Protein AF-A0A7J3MKB5-F1 (afdb_monomer_lite)

Sequence (245 aa):
MPLPKNFAILTRPRIEVDRVDEKKYSLDSLMNFPGAWKALKEKWLEIPKRLIDGEIQLLSDFADYRHFMVSINYKRKGIAAREYREERAEFEVWQHKNGFSLVVNAPRELAELTATFLSVAVYKDPFALRMRKLGREDFLTLLQYVRSIGGRVTTLQLRYVKTVDMGKLSVLKISGEAIEGENIEKLLNAARKITRIGFQIPNLSGEQFKFWVGHWGGGTIYSPTMSKPHHVWSLIKFFEGALKE

Structure (mmCIF, N/CA/C/O backbone):
data_AF-A0A7J3MKB5-F1
#
_entry.id   AF-A0A7J3MKB5-F1
#
loop_
_atom_site.group_PDB
_atom_site.id
_atom_site.type_symbol
_atom_site.label_atom_id
_atom_site.label_alt_id
_atom_site.label_comp_id
_atom_site.label_asym_id
_atom_site.label_entity_id
_atom_site.label_seq_id
_atom_site.pdbx_PDB_ins_code
_atom_site.Cartn_x
_atom_site.Cartn_y
_atom_site.Cartn_z
_atom_site.occupancy
_atom_site.B_iso_or_equiv
_atom_site.auth_seq_id
_atom_site.auth_comp_id
_atom_site.auth_asym_id
_atom_site.auth_atom_id
_atom_site.pdbx_PDB_model_num
ATOM 1 N N . MET A 1 1 ? 13.937 -11.770 16.197 1.00 50.38 1 MET A N 1
ATOM 2 C CA . MET A 1 1 ? 12.540 -11.673 15.705 1.00 50.38 1 MET A CA 1
ATOM 3 C C . MET A 1 1 ? 12.543 -10.970 14.355 1.00 50.38 1 MET A C 1
ATOM 5 O O . MET A 1 1 ? 13.294 -10.009 14.227 1.00 50.38 1 MET A O 1
ATOM 9 N N . PRO A 1 2 ? 11.765 -11.423 13.357 1.00 67.25 2 PRO A N 1
ATOM 10 C CA . PRO A 1 2 ? 11.668 -10.735 12.069 1.00 67.25 2 PRO A CA 1
ATOM 11 C C . PRO A 1 2 ? 11.047 -9.345 12.239 1.00 67.25 2 PRO A C 1
ATOM 13 O O . PRO A 1 2 ? 10.154 -9.163 13.068 1.00 67.25 2 PRO A O 1
ATOM 16 N N . LEU A 1 3 ? 11.524 -8.368 11.468 1.00 77.25 3 LEU A N 1
ATOM 17 C CA . LEU A 1 3 ? 11.001 -7.004 11.510 1.00 77.25 3 LEU A CA 1
ATOM 18 C C . LEU A 1 3 ? 9.608 -6.932 10.855 1.00 77.25 3 LEU A C 1
ATOM 20 O O . LEU A 1 3 ? 9.372 -7.621 9.858 1.00 77.25 3 LEU A O 1
ATOM 24 N N . PRO A 1 4 ? 8.692 -6.088 11.369 1.00 85.06 4 PRO A N 1
ATOM 25 C CA . PRO A 1 4 ? 7.418 -5.826 10.709 1.00 85.06 4 PRO A CA 1
ATOM 26 C C . PRO A 1 4 ? 7.631 -5.314 9.281 1.00 85.06 4 PRO A C 1
ATOM 28 O O . PRO A 1 4 ? 8.484 -4.454 9.053 1.00 85.06 4 PRO A O 1
ATOM 31 N N . LYS A 1 5 ? 6.836 -5.801 8.323 1.00 91.00 5 LYS A N 1
ATOM 32 C CA . LYS A 1 5 ? 6.923 -5.356 6.924 1.00 91.00 5 LYS A CA 1
ATOM 33 C C . LYS A 1 5 ? 5.892 -4.275 6.642 1.00 91.00 5 LYS A C 1
ATOM 35 O O . LYS A 1 5 ? 4.724 -4.408 7.004 1.00 91.00 5 LYS A O 1
ATOM 40 N N . ASN A 1 6 ? 6.306 -3.209 5.968 1.00 93.88 6 ASN A N 1
ATOM 41 C CA . ASN A 1 6 ? 5.361 -2.220 5.457 1.00 93.88 6 ASN A CA 1
ATOM 42 C C . ASN A 1 6 ? 4.638 -2.756 4.224 1.00 93.88 6 ASN A C 1
ATOM 44 O O . ASN A 1 6 ? 5.153 -3.634 3.536 1.00 93.88 6 ASN A O 1
ATOM 48 N N . PHE A 1 7 ? 3.467 -2.211 3.927 1.00 96.12 7 PHE A N 1
ATOM 49 C CA . PHE A 1 7 ? 2.794 -2.467 2.663 1.00 96.12 7 PHE A CA 1
ATOM 50 C C . PHE A 1 7 ? 2.076 -1.227 2.145 1.00 96.12 7 PHE A C 1
ATOM 52 O O . PHE A 1 7 ? 1.839 -0.269 2.887 1.00 96.12 7 PHE A O 1
ATOM 59 N N . ALA A 1 8 ? 1.699 -1.273 0.876 1.00 97.50 8 ALA A N 1
ATOM 60 C CA . ALA A 1 8 ? 0.932 -0.250 0.194 1.00 97.50 8 ALA A CA 1
ATOM 61 C C . ALA A 1 8 ? -0.002 -0.889 -0.839 1.00 97.50 8 ALA A C 1
ATOM 63 O O . ALA A 1 8 ? 0.443 -1.679 -1.669 1.00 97.50 8 ALA A O 1
ATOM 64 N N . ILE A 1 9 ? -1.287 -0.538 -0.779 1.00 97.50 9 ILE A N 1
ATOM 65 C CA . ILE A 1 9 ? -2.314 -1.008 -1.712 1.00 97.50 9 ILE A CA 1
ATOM 66 C C . ILE A 1 9 ? -2.300 -0.113 -2.949 1.00 97.50 9 ILE A C 1
ATOM 68 O O . ILE A 1 9 ? -2.421 1.114 -2.844 1.00 97.50 9 ILE A O 1
ATOM 72 N N . LEU A 1 10 ? -2.193 -0.727 -4.120 1.00 97.12 10 LEU A N 1
ATOM 73 C CA . LEU A 1 10 ? -2.417 -0.083 -5.406 1.00 97.12 10 LEU A CA 1
ATOM 74 C C . LEU A 1 10 ? -3.833 -0.393 -5.896 1.00 97.12 10 LEU A C 1
ATOM 76 O O . LEU A 1 10 ? -4.388 -1.449 -5.592 1.00 97.12 10 LEU A O 1
ATOM 80 N N . THR A 1 11 ? -4.423 0.547 -6.629 1.00 95.12 11 THR A N 1
ATOM 81 C CA . THR A 1 11 ? -5.758 0.417 -7.226 1.00 95.12 11 THR A CA 1
ATOM 82 C C . THR A 1 11 ? -5.844 -0.770 -8.179 1.00 95.12 11 THR A C 1
ATOM 84 O O . THR A 1 11 ? -4.825 -1.250 -8.669 1.00 95.12 11 THR A O 1
ATOM 87 N N . ARG A 1 12 ? -7.072 -1.211 -8.470 1.00 91.75 12 ARG A N 1
ATOM 88 C CA . ARG A 1 12 ? -7.314 -2.118 -9.594 1.00 91.75 12 ARG A CA 1
ATOM 89 C C . ARG A 1 12 ? -7.027 -1.392 -10.911 1.00 91.75 12 ARG A C 1
ATOM 91 O O . ARG A 1 12 ? -7.241 -0.172 -10.966 1.00 91.75 12 ARG A O 1
ATOM 98 N N . PRO A 1 13 ? -6.526 -2.087 -11.940 1.00 86.50 13 PRO A N 1
ATOM 99 C CA . PRO A 1 13 ? -6.401 -1.502 -13.266 1.00 86.50 13 PRO A CA 1
ATOM 100 C C . PRO A 1 13 ? -7.781 -1.286 -13.898 1.00 86.50 13 PRO A C 1
ATOM 102 O O . PRO A 1 13 ? -8.757 -1.925 -13.521 1.00 86.50 13 PRO A O 1
ATOM 105 N N . ARG A 1 14 ? -7.859 -0.383 -14.880 1.00 84.31 14 ARG A N 1
ATOM 106 C CA . ARG A 1 14 ? -9.069 -0.186 -15.706 1.00 84.31 14 ARG A CA 1
ATOM 107 C C . ARG A 1 14 ? -9.104 -1.072 -16.949 1.00 84.31 14 ARG A C 1
ATOM 109 O O . ARG A 1 14 ? -10.114 -1.111 -17.639 1.00 84.31 14 ARG A O 1
ATOM 116 N N . ILE A 1 15 ? -7.970 -1.683 -17.270 1.00 85.50 15 ILE A N 1
ATOM 117 C CA . ILE A 1 15 ? -7.741 -2.456 -18.483 1.00 85.50 15 ILE A CA 1
ATOM 118 C C . ILE A 1 15 ? -7.170 -3.792 -18.035 1.00 85.50 15 ILE A C 1
ATOM 120 O O . ILE A 1 15 ? -6.231 -3.819 -17.239 1.00 85.50 15 ILE A O 1
ATOM 124 N N . GLU A 1 16 ? -7.737 -4.877 -18.539 1.00 85.56 16 GLU A N 1
ATOM 125 C CA . GLU A 1 16 ? -7.215 -6.216 -18.305 1.00 85.56 16 GLU A CA 1
ATOM 126 C C . GLU A 1 16 ? -6.037 -6.471 -19.244 1.00 85.56 16 GLU A C 1
ATOM 128 O O . GLU A 1 16 ? -6.080 -6.165 -20.437 1.00 85.56 16 GLU A O 1
ATOM 133 N N . VAL A 1 17 ? -4.956 -7.004 -18.687 1.00 86.06 17 VAL A N 1
ATOM 134 C CA . VAL A 1 17 ? -3.762 -7.380 -19.441 1.00 86.06 17 VAL A CA 1
ATOM 135 C C . VAL A 1 17 ? -3.369 -8.762 -18.970 1.00 86.06 17 VAL A C 1
ATOM 137 O O . VAL A 1 17 ? -3.002 -8.921 -17.806 1.00 86.06 17 VAL A O 1
ATOM 140 N N . ASP A 1 18 ? -3.390 -9.746 -19.866 1.00 81.31 18 ASP A N 1
ATOM 141 C CA . ASP A 1 18 ? -3.141 -11.152 -19.521 1.00 81.31 18 ASP A CA 1
ATOM 142 C C . ASP A 1 18 ? -1.663 -11.536 -19.524 1.00 81.31 18 ASP A C 1
ATOM 144 O O . ASP A 1 18 ? -1.242 -12.413 -18.759 1.00 81.31 18 ASP A O 1
ATOM 148 N N . ARG A 1 19 ? -0.844 -10.842 -20.321 1.00 81.25 19 ARG A N 1
ATOM 149 C CA . ARG A 1 19 ? 0.590 -11.114 -20.486 1.00 81.25 19 ARG A CA 1
ATOM 150 C C . ARG A 1 19 ? 1.411 -9.832 -20.441 1.00 81.25 19 ARG A C 1
ATOM 152 O O . ARG A 1 19 ? 0.942 -8.783 -20.861 1.00 81.25 19 ARG A O 1
ATOM 159 N N . VAL A 1 20 ? 2.637 -9.944 -19.938 1.00 84.12 20 VAL A N 1
ATOM 160 C CA . VAL A 1 20 ? 3.629 -8.862 -19.958 1.00 84.12 20 VAL A CA 1
ATOM 161 C C . VAL A 1 20 ? 4.708 -9.222 -20.972 1.00 84.12 20 VAL A C 1
ATOM 163 O O . VAL A 1 20 ? 5.322 -10.283 -20.855 1.00 84.12 20 VAL A O 1
ATOM 166 N N . ASP A 1 21 ? 4.925 -8.351 -21.956 1.00 78.75 21 ASP A N 1
ATOM 167 C CA . ASP A 1 21 ? 5.837 -8.625 -23.074 1.00 78.75 21 ASP A CA 1
ATOM 168 C C . ASP A 1 21 ? 7.311 -8.605 -22.649 1.00 78.75 21 ASP A C 1
ATOM 170 O O . ASP A 1 21 ? 8.091 -9.475 -23.036 1.00 78.75 21 ASP A O 1
ATOM 174 N N . GLU A 1 22 ? 7.700 -7.639 -21.812 1.00 81.56 22 GLU A N 1
ATOM 175 C CA . GLU A 1 22 ? 9.075 -7.517 -21.328 1.00 81.56 22 GLU A CA 1
ATOM 176 C C . GLU A 1 22 ? 9.157 -7.878 -19.847 1.00 81.56 22 GLU A C 1
ATOM 178 O O . GLU A 1 22 ? 8.388 -7.417 -19.005 1.00 81.56 22 GLU A O 1
ATOM 183 N N . LYS A 1 23 ? 10.152 -8.694 -19.501 1.00 85.50 23 LYS A N 1
ATOM 184 C CA . LYS A 1 23 ? 10.350 -9.140 -18.117 1.00 85.50 23 LYS A CA 1
ATOM 185 C C . LYS A 1 23 ? 11.035 -8.099 -17.238 1.00 85.50 23 LYS A C 1
ATOM 187 O O . LYS A 1 23 ? 11.106 -8.304 -16.031 1.00 85.50 23 LYS A O 1
ATOM 192 N N . LYS A 1 24 ? 11.574 -7.024 -17.812 1.00 92.19 24 LYS A N 1
ATOM 193 C CA . LYS A 1 24 ? 12.340 -6.006 -17.094 1.00 92.19 24 LYS A CA 1
ATOM 194 C C . LYS A 1 24 ? 12.094 -4.631 -17.706 1.00 92.19 24 LYS A C 1
ATOM 196 O O . LYS A 1 24 ? 12.240 -4.475 -18.910 1.00 92.19 24 LYS A O 1
ATOM 201 N N . TYR A 1 25 ? 11.784 -3.658 -16.856 1.00 90.88 25 TYR A N 1
ATOM 202 C CA . TYR A 1 25 ? 11.578 -2.255 -17.214 1.00 90.88 25 TYR A CA 1
ATOM 203 C C . TYR A 1 25 ? 12.477 -1.372 -16.359 1.00 90.88 25 TYR A C 1
ATOM 205 O O . TYR A 1 25 ? 12.356 -1.392 -15.134 1.00 90.88 25 TYR A O 1
ATOM 213 N N . SER A 1 26 ? 13.356 -0.596 -16.991 1.00 93.19 26 SER A N 1
ATOM 214 C CA . SER A 1 26 ? 14.213 0.378 -16.307 1.00 93.19 26 SER A CA 1
ATOM 215 C C . SER A 1 26 ? 13.578 1.770 -16.272 1.00 93.19 26 SER A C 1
ATOM 217 O O . SER A 1 26 ? 12.551 2.034 -16.908 1.00 93.19 26 SER A O 1
ATOM 219 N N . LEU A 1 27 ? 14.207 2.685 -15.535 1.00 89.25 27 LEU A N 1
ATOM 220 C CA . LEU A 1 27 ? 13.844 4.096 -15.512 1.00 89.25 27 LEU A CA 1
ATOM 221 C C . LEU A 1 27 ? 13.902 4.705 -16.916 1.00 89.25 27 LEU A C 1
ATOM 223 O O . LEU A 1 27 ? 12.991 5.439 -17.286 1.00 89.25 27 LEU A O 1
ATOM 227 N N . ASP A 1 28 ? 14.915 4.366 -17.711 1.00 88.12 28 ASP A N 1
ATOM 228 C CA . ASP A 1 28 ? 15.034 4.851 -19.089 1.00 88.12 28 ASP A CA 1
ATOM 229 C C . ASP A 1 28 ? 13.852 4.389 -19.947 1.00 88.12 28 ASP A C 1
ATOM 231 O O . ASP A 1 28 ? 13.244 5.198 -20.651 1.00 88.12 28 ASP A O 1
ATOM 235 N N . SER A 1 29 ? 13.448 3.118 -19.818 1.00 86.44 29 SER A N 1
ATOM 236 C CA . SER A 1 29 ? 12.237 2.608 -20.469 1.00 86.44 29 SER A CA 1
ATOM 237 C C . SER A 1 29 ? 11.004 3.402 -20.041 1.00 86.44 29 SER A C 1
ATOM 239 O O . SER A 1 29 ? 10.211 3.783 -20.894 1.00 86.44 29 SER A O 1
ATOM 241 N N . LEU A 1 30 ? 10.853 3.694 -18.745 1.00 87.19 30 LEU A N 1
ATOM 242 C CA . LEU A 1 30 ? 9.731 4.471 -18.208 1.00 87.19 30 LEU A CA 1
ATOM 243 C C . LEU A 1 30 ? 9.705 5.905 -18.748 1.00 87.19 30 LEU A C 1
ATOM 245 O O . LEU A 1 30 ? 8.637 6.401 -19.103 1.00 87.19 30 LEU A O 1
ATOM 249 N N . MET A 1 31 ? 10.858 6.567 -18.833 1.00 88.19 31 MET A N 1
ATOM 250 C CA . MET A 1 31 ? 10.949 7.959 -19.285 1.00 88.19 31 MET A CA 1
ATOM 251 C C . MET A 1 31 ? 10.633 8.131 -20.777 1.00 88.19 31 MET A C 1
ATOM 253 O O . MET A 1 31 ? 10.285 9.238 -21.187 1.00 88.19 31 MET A O 1
ATOM 257 N N . ASN A 1 32 ? 10.663 7.050 -21.563 1.00 89.81 32 ASN A N 1
ATOM 258 C CA . ASN A 1 32 ? 10.232 7.050 -22.963 1.00 89.81 32 ASN A CA 1
ATOM 259 C C . ASN A 1 32 ? 8.701 7.049 -23.141 1.00 89.81 32 ASN A C 1
ATOM 261 O O . ASN A 1 32 ? 8.221 7.287 -24.250 1.00 89.81 32 ASN A O 1
ATOM 265 N N . PHE A 1 33 ? 7.914 6.814 -22.083 1.00 87.00 33 PHE A N 1
ATOM 266 C CA . PHE A 1 33 ? 6.452 6.841 -22.179 1.00 87.00 33 PHE A CA 1
ATOM 267 C C . PHE A 1 33 ? 5.898 8.271 -22.061 1.00 87.00 33 PHE A C 1
ATOM 269 O O . PHE A 1 33 ? 6.239 9.002 -21.120 1.00 87.00 33 PHE A O 1
ATOM 276 N N . PRO A 1 34 ? 4.978 8.682 -22.958 1.00 84.50 34 PRO A N 1
ATOM 277 C CA . PRO A 1 34 ? 4.344 9.991 -22.884 1.00 84.50 34 PRO A CA 1
ATOM 278 C C . PRO A 1 34 ? 3.690 10.245 -21.521 1.00 84.50 34 PRO A C 1
ATOM 280 O O . PRO A 1 34 ? 2.872 9.467 -21.037 1.00 84.50 34 PRO A O 1
ATOM 283 N N . GLY A 1 35 ? 4.044 11.365 -20.888 1.00 83.25 35 GLY A N 1
ATOM 284 C CA . GLY A 1 35 ? 3.467 11.773 -19.605 1.00 83.25 35 GLY A CA 1
ATOM 285 C C . GLY A 1 35 ? 4.028 11.061 -18.369 1.00 83.25 35 GLY A C 1
ATOM 286 O O . GLY A 1 35 ? 3.624 11.421 -17.262 1.00 83.25 35 GLY A O 1
ATOM 287 N N . ALA A 1 36 ? 4.993 10.143 -18.506 1.00 83.94 36 ALA A N 1
ATOM 288 C CA . ALA A 1 36 ? 5.643 9.491 -17.364 1.00 83.94 36 ALA A CA 1
ATOM 289 C C . ALA A 1 36 ? 6.251 10.508 -16.384 1.00 83.94 36 ALA A C 1
ATOM 291 O O . ALA A 1 36 ? 6.062 10.402 -15.173 1.00 83.94 36 ALA A O 1
ATOM 292 N N . TRP A 1 37 ? 6.860 11.578 -16.903 1.00 79.88 37 TRP A N 1
ATOM 293 C CA . TRP A 1 37 ? 7.395 12.676 -16.093 1.00 79.88 37 TRP A CA 1
ATOM 294 C C . TRP A 1 37 ? 6.335 13.409 -15.249 1.00 79.88 37 TRP A C 1
ATOM 296 O O . TRP A 1 37 ? 6.668 13.920 -14.187 1.00 79.88 37 TRP A O 1
ATOM 306 N N . LYS A 1 38 ? 5.064 13.441 -15.686 1.00 82.69 38 LYS A N 1
ATOM 307 C CA . LYS A 1 38 ? 3.939 14.017 -14.918 1.00 82.69 38 LYS A CA 1
ATOM 308 C C . LYS A 1 38 ? 3.399 13.047 -13.869 1.00 82.69 38 LYS A C 1
ATOM 310 O O . LYS A 1 38 ? 2.860 13.477 -12.851 1.00 82.69 38 LYS A O 1
ATOM 315 N N . ALA A 1 39 ? 3.465 11.745 -14.147 1.00 80.00 39 ALA A N 1
ATOM 316 C CA . ALA A 1 39 ? 3.042 10.706 -13.211 1.00 80.00 39 ALA A CA 1
ATOM 317 C C . ALA A 1 39 ? 4.022 10.584 -12.037 1.00 80.00 39 ALA A C 1
ATOM 319 O O . ALA A 1 39 ? 3.617 10.356 -10.893 1.00 80.00 39 ALA A O 1
ATOM 320 N N . LEU A 1 40 ? 5.308 10.805 -12.311 1.00 82.19 40 LEU A N 1
ATOM 321 C CA . LEU A 1 40 ? 6.325 10.979 -11.290 1.00 82.19 40 LEU A CA 1
ATOM 322 C C . LEU A 1 40 ? 6.114 12.306 -10.559 1.00 82.19 40 LEU A C 1
ATOM 324 O O . LEU A 1 40 ? 5.962 13.363 -11.161 1.00 82.19 40 LEU A O 1
ATOM 328 N N . LYS A 1 41 ? 6.131 12.266 -9.224 1.00 77.69 41 LYS A N 1
ATOM 329 C CA . LYS A 1 41 ? 6.135 13.505 -8.440 1.00 77.69 41 LYS A CA 1
ATOM 330 C C . LYS A 1 41 ? 7.391 14.306 -8.759 1.00 77.69 41 LYS A C 1
ATOM 332 O O . LYS A 1 41 ? 8.487 13.762 -8.688 1.00 77.69 41 LYS A O 1
ATOM 337 N N . GLU A 1 42 ? 7.203 15.600 -8.962 1.00 75.94 42 GLU A N 1
ATOM 338 C CA . GLU A 1 42 ? 8.229 16.608 -9.240 1.00 75.94 42 GLU A CA 1
ATOM 339 C C . GLU A 1 42 ? 9.502 16.438 -8.391 1.00 75.94 42 GLU A C 1
ATOM 341 O O . GLU A 1 42 ? 10.599 16.348 -8.930 1.00 75.94 42 GLU A O 1
ATOM 346 N N . LYS A 1 43 ? 9.352 16.191 -7.080 1.00 77.56 43 LYS A N 1
ATOM 347 C CA . LYS A 1 43 ? 10.462 15.915 -6.146 1.00 77.56 43 LYS A CA 1
ATOM 348 C C . LYS A 1 43 ? 11.452 14.819 -6.581 1.00 77.56 43 LYS A C 1
ATOM 350 O O . LYS A 1 43 ? 12.535 14.740 -6.012 1.00 77.56 43 LYS A O 1
ATOM 355 N N . TRP A 1 44 ? 11.054 13.895 -7.456 1.00 83.75 44 TRP A N 1
ATOM 356 C CA . TRP A 1 44 ? 11.912 12.814 -7.951 1.00 83.75 44 TRP A CA 1
ATOM 357 C C . TRP A 1 44 ? 12.797 13.252 -9.113 1.00 83.75 44 TRP A C 1
ATOM 359 O O . TRP A 1 44 ? 13.887 12.707 -9.282 1.00 83.75 44 TRP A O 1
ATOM 369 N N . LEU A 1 45 ? 12.321 14.225 -9.885 1.00 79.06 45 LEU A N 1
ATOM 370 C CA . LEU A 1 45 ? 12.916 14.676 -11.136 1.00 79.06 45 LEU A CA 1
ATOM 371 C C . LEU A 1 45 ? 13.647 16.013 -10.977 1.00 79.06 45 LEU A C 1
ATOM 373 O O . LEU A 1 45 ? 14.650 16.236 -11.648 1.00 79.06 45 LEU A O 1
ATOM 377 N N . GLU A 1 46 ? 13.181 16.869 -10.069 1.00 76.62 46 GLU A N 1
ATOM 378 C CA . GLU A 1 46 ? 13.765 18.182 -9.801 1.00 76.62 46 GLU A CA 1
ATOM 379 C C . GLU A 1 46 ? 15.000 18.148 -8.905 1.00 76.62 46 GLU A C 1
ATOM 381 O O . GLU A 1 46 ? 15.286 17.152 -8.245 1.00 76.62 46 GLU A O 1
ATOM 386 N N . ILE A 1 47 ? 15.734 19.265 -8.881 1.00 59.38 47 ILE A N 1
ATOM 387 C CA . ILE A 1 47 ? 17.037 19.396 -8.231 1.00 59.38 47 ILE A CA 1
ATOM 388 C C . ILE A 1 47 ? 16.910 19.397 -6.690 1.00 59.38 47 ILE A C 1
ATOM 390 O O . ILE A 1 47 ? 16.183 20.216 -6.128 1.00 59.38 47 ILE A O 1
ATOM 394 N N . PRO A 1 48 ? 17.685 18.551 -5.981 1.00 66.25 48 PRO A N 1
ATOM 395 C CA . PRO A 1 48 ? 18.572 17.530 -6.537 1.00 66.25 48 PRO A CA 1
ATOM 396 C C . PRO A 1 48 ? 17.760 16.341 -7.049 1.00 66.25 48 PRO A C 1
ATOM 398 O O . PRO A 1 48 ? 16.953 15.817 -6.285 1.00 66.25 48 PRO A O 1
ATOM 401 N N . LYS A 1 49 ? 18.025 15.887 -8.290 1.00 80.06 49 LYS A N 1
ATOM 402 C CA . LYS A 1 49 ? 17.344 14.739 -8.915 1.00 80.06 49 LYS A CA 1
ATOM 403 C C . LYS A 1 49 ? 17.368 13.561 -7.940 1.00 80.06 49 LYS A C 1
ATOM 405 O O . LYS A 1 49 ? 18.416 12.940 -7.737 1.00 80.06 49 LYS A O 1
ATOM 410 N N . ARG A 1 50 ? 16.243 13.323 -7.254 1.00 86.56 50 ARG A N 1
ATOM 411 C CA . ARG A 1 50 ? 16.202 12.358 -6.147 1.00 86.56 50 ARG A CA 1
ATOM 412 C C . ARG A 1 50 ? 16.171 10.935 -6.659 1.00 86.56 50 ARG A C 1
ATOM 414 O O . ARG A 1 50 ? 16.674 10.066 -5.965 1.00 86.56 50 ARG A O 1
ATOM 421 N N . LEU A 1 51 ? 15.590 10.685 -7.824 1.00 89.88 51 LEU A N 1
ATOM 422 C CA . LEU A 1 51 ? 15.624 9.373 -8.455 1.00 89.88 51 LEU A CA 1
ATOM 423 C C . LEU A 1 51 ? 16.873 9.271 -9.333 1.00 89.88 51 LEU A C 1
ATOM 425 O O . LEU A 1 51 ? 16.985 9.983 -10.329 1.00 89.88 51 LEU A O 1
ATOM 429 N N . ILE A 1 52 ? 17.816 8.417 -8.940 1.00 91.25 52 ILE A N 1
ATOM 430 C CA . ILE A 1 52 ? 19.049 8.189 -9.702 1.00 91.25 52 ILE A CA 1
ATOM 431 C C . ILE A 1 52 ? 18.758 7.168 -10.798 1.00 91.25 52 ILE A C 1
ATOM 433 O O . ILE A 1 52 ? 18.969 7.462 -11.970 1.00 91.25 52 ILE A O 1
ATOM 437 N N . ASP A 1 53 ? 18.226 6.014 -10.396 1.00 93.06 53 ASP A N 1
ATOM 438 C CA . ASP A 1 53 ? 17.908 4.883 -11.264 1.00 93.06 53 ASP A CA 1
ATOM 439 C C . ASP A 1 53 ? 16.809 4.019 -10.620 1.00 93.06 53 ASP A C 1
ATOM 441 O O . ASP A 1 53 ? 16.539 4.121 -9.417 1.00 93.06 53 ASP A O 1
ATOM 445 N N . GLY A 1 54 ? 16.168 3.162 -11.402 1.00 94.19 54 GLY A N 1
ATOM 446 C CA . GLY A 1 54 ? 15.238 2.174 -10.888 1.00 94.19 54 GLY A CA 1
ATOM 447 C C . GLY A 1 54 ? 14.799 1.171 -11.939 1.00 94.19 54 GLY A C 1
ATOM 448 O O . GLY A 1 54 ? 14.782 1.460 -13.132 1.00 94.19 54 GLY A O 1
ATOM 449 N N . GLU A 1 55 ? 14.403 -0.007 -11.485 1.00 96.44 55 GLU A N 1
ATOM 450 C CA . GLU A 1 55 ? 13.888 -1.066 -12.337 1.00 96.44 55 GLU A CA 1
ATOM 451 C C . GLU A 1 55 ? 12.781 -1.862 -11.652 1.00 96.44 55 GLU A C 1
ATOM 453 O O . GLU A 1 55 ? 12.751 -2.006 -10.428 1.00 96.44 55 GLU A O 1
ATOM 458 N N . ILE A 1 56 ? 11.878 -2.399 -12.469 1.00 97.06 56 ILE A N 1
ATOM 459 C CA . ILE A 1 56 ? 10.921 -3.428 -12.079 1.00 97.06 56 ILE A CA 1
ATOM 460 C C . ILE A 1 56 ? 11.136 -4.661 -12.956 1.00 97.06 56 ILE A C 1
ATOM 462 O O . ILE A 1 56 ? 11.196 -4.568 -14.184 1.00 97.06 56 ILE A O 1
ATOM 466 N N . GLN A 1 57 ? 11.266 -5.822 -12.323 1.00 97.31 57 GLN A N 1
ATOM 467 C CA . GLN A 1 57 ? 11.508 -7.101 -12.979 1.00 97.31 57 GLN A CA 1
ATOM 468 C C . GLN A 1 57 ? 10.409 -8.094 -12.612 1.00 97.31 57 GLN A C 1
ATOM 470 O O . GLN A 1 57 ? 10.168 -8.353 -11.436 1.00 97.31 57 GLN A O 1
ATOM 475 N N . LEU A 1 58 ? 9.772 -8.694 -13.614 1.00 96.62 58 LEU A N 1
ATOM 476 C CA . LEU A 1 58 ? 8.836 -9.798 -13.438 1.00 96.62 58 LEU A CA 1
ATOM 477 C C . LEU A 1 58 ? 9.605 -11.057 -13.019 1.00 96.62 58 LEU A C 1
ATOM 479 O O . LEU A 1 58 ? 10.420 -11.580 -13.781 1.00 96.62 58 LEU A O 1
ATOM 483 N N . LEU A 1 59 ? 9.324 -11.549 -11.814 1.00 95.25 59 LEU A N 1
ATOM 484 C CA . LEU A 1 59 ? 9.907 -12.777 -11.273 1.00 95.25 59 LEU A CA 1
ATOM 485 C C . LEU A 1 59 ? 9.047 -14.001 -11.585 1.00 95.25 59 LEU A C 1
ATOM 487 O O . LEU A 1 59 ? 9.574 -15.056 -11.932 1.00 95.25 59 LEU A O 1
ATOM 491 N N . SER A 1 60 ? 7.725 -13.868 -11.475 1.00 92.81 60 SER A N 1
ATOM 492 C CA . SER A 1 60 ? 6.790 -14.944 -11.810 1.00 92.81 60 SER A CA 1
ATOM 493 C C . SER A 1 60 ? 5.448 -14.401 -12.290 1.00 92.81 60 SER A C 1
ATOM 495 O O . SER A 1 60 ? 4.931 -13.437 -11.725 1.00 92.81 60 SER A O 1
ATOM 497 N N . ASP A 1 61 ? 4.861 -15.071 -13.277 1.00 92.94 61 ASP A N 1
ATOM 498 C CA . ASP A 1 61 ? 3.493 -14.867 -13.764 1.00 92.94 61 ASP A CA 1
ATOM 499 C C . ASP A 1 61 ? 2.806 -16.238 -13.750 1.00 92.94 61 ASP A C 1
ATOM 501 O O . ASP A 1 61 ? 3.229 -17.152 -14.462 1.00 92.94 61 ASP A O 1
ATOM 505 N N . PHE A 1 62 ? 1.830 -16.420 -12.861 1.00 87.62 62 PHE A N 1
ATOM 506 C CA . PHE A 1 62 ? 1.147 -17.696 -12.664 1.00 87.62 62 PHE A CA 1
ATOM 507 C C . PHE A 1 62 ? -0.339 -17.480 -12.382 1.00 87.62 62 PHE A C 1
ATOM 509 O O . PHE A 1 62 ? -0.699 -16.794 -11.422 1.00 87.62 62 PHE A O 1
ATOM 516 N N . ALA A 1 63 ? -1.188 -18.124 -13.189 1.00 89.56 63 ALA A N 1
ATOM 517 C CA . ALA A 1 63 ? -2.642 -17.974 -13.145 1.00 89.56 63 ALA A CA 1
ATOM 518 C C . ALA A 1 63 ? -3.038 -16.483 -13.140 1.00 89.56 63 ALA A C 1
ATOM 520 O O . ALA A 1 63 ? -2.644 -15.738 -14.042 1.00 89.56 63 ALA A O 1
ATOM 521 N N . ASP A 1 64 ? -3.749 -16.045 -12.103 1.00 91.12 64 ASP A N 1
ATOM 522 C CA . ASP A 1 64 ? -4.234 -14.672 -11.955 1.00 91.12 64 ASP A CA 1
ATOM 523 C C . ASP A 1 64 ? -3.219 -13.743 -11.272 1.00 91.12 64 ASP A C 1
ATOM 525 O O . ASP A 1 64 ? -3.508 -12.571 -11.035 1.00 91.12 64 ASP A O 1
ATOM 529 N N . TYR A 1 65 ? -2.021 -14.230 -10.935 1.00 92.38 65 TYR A N 1
ATOM 530 C CA . TYR A 1 65 ? -1.059 -13.491 -10.121 1.00 92.38 65 TYR A CA 1
ATOM 531 C C . TYR A 1 65 ? 0.249 -13.204 -10.846 1.00 92.38 65 TYR A C 1
ATOM 533 O O . TYR A 1 65 ? 0.797 -14.030 -11.575 1.00 92.38 65 TYR A O 1
ATOM 541 N N . ARG A 1 66 ? 0.800 -12.027 -10.555 1.00 94.75 66 ARG A N 1
ATOM 542 C CA . ARG A 1 66 ? 2.145 -11.613 -10.949 1.00 94.75 66 ARG A CA 1
ATOM 543 C C . ARG A 1 66 ? 2.948 -11.180 -9.738 1.00 94.75 66 ARG A C 1
ATOM 545 O O . ARG A 1 66 ? 2.413 -10.591 -8.797 1.00 94.75 66 ARG A O 1
ATOM 552 N N . HIS A 1 67 ? 4.240 -11.453 -9.785 1.00 95.75 67 HIS A N 1
ATOM 553 C CA . HIS A 1 67 ? 5.203 -11.077 -8.763 1.00 95.75 67 HIS A CA 1
ATOM 554 C C . HIS A 1 67 ? 6.382 -10.375 -9.417 1.00 95.75 67 HIS A C 1
ATOM 556 O O . HIS A 1 67 ? 6.987 -10.903 -10.353 1.00 95.75 67 HIS A O 1
ATOM 562 N N . PHE A 1 68 ? 6.716 -9.204 -8.894 1.00 96.94 68 PHE A N 1
ATOM 563 C CA . PHE A 1 68 ? 7.801 -8.377 -9.379 1.00 96.94 68 PHE A CA 1
ATOM 564 C C . PHE A 1 68 ? 8.784 -8.051 -8.259 1.00 96.94 68 PHE A C 1
ATOM 566 O O . PHE A 1 68 ? 8.377 -7.765 -7.132 1.00 96.94 68 PHE A O 1
ATOM 573 N N . MET A 1 69 ? 10.065 -8.015 -8.610 1.00 97.31 69 MET A N 1
ATOM 574 C CA . MET A 1 69 ? 11.099 -7.347 -7.830 1.00 97.31 69 MET A CA 1
ATOM 575 C C . MET A 1 69 ? 11.222 -5.905 -8.301 1.00 97.31 69 MET A C 1
ATOM 577 O O . MET A 1 69 ? 11.128 -5.628 -9.498 1.00 97.31 69 MET A O 1
ATOM 581 N N . VAL A 1 70 ? 11.449 -4.992 -7.368 1.00 97.44 70 VAL A N 1
ATOM 582 C CA . VAL A 1 70 ? 11.696 -3.580 -7.642 1.00 97.44 70 VAL A CA 1
ATOM 583 C C . VAL A 1 70 ? 12.998 -3.181 -6.972 1.00 97.44 70 VAL A C 1
ATOM 585 O O . VAL A 1 70 ? 13.151 -3.383 -5.768 1.00 97.44 70 VAL A O 1
ATOM 588 N N . SER A 1 71 ? 13.892 -2.559 -7.735 1.00 97.38 71 SER A N 1
ATOM 589 C CA . SER A 1 71 ? 15.154 -2.009 -7.239 1.00 97.38 71 SER A CA 1
ATOM 590 C C . SER A 1 71 ? 15.213 -0.526 -7.583 1.00 97.38 71 SER A C 1
ATOM 592 O O . SER A 1 71 ? 15.022 -0.150 -8.734 1.00 97.38 71 SER A O 1
ATOM 594 N N . ILE A 1 72 ? 15.434 0.340 -6.592 1.00 96.25 72 ILE A N 1
ATOM 595 C CA . ILE A 1 72 ? 15.451 1.801 -6.773 1.00 96.25 72 ILE A CA 1
ATOM 596 C C . ILE A 1 72 ? 16.686 2.390 -6.103 1.00 96.25 72 ILE A C 1
ATOM 598 O O . ILE A 1 72 ? 16.894 2.211 -4.901 1.00 96.25 72 ILE A O 1
ATOM 602 N N . ASN A 1 73 ? 17.450 3.163 -6.872 1.00 94.94 73 ASN A N 1
ATOM 603 C CA . ASN A 1 73 ? 18.571 3.965 -6.397 1.00 94.94 73 ASN A CA 1
ATOM 604 C C . ASN A 1 73 ? 18.124 5.423 -6.295 1.00 94.94 73 ASN A C 1
ATOM 606 O O . ASN A 1 73 ? 17.671 6.028 -7.272 1.00 94.94 73 ASN A O 1
ATOM 610 N N . TYR A 1 74 ? 18.224 6.009 -5.106 1.00 93.44 74 TYR A N 1
ATOM 611 C CA . TYR A 1 74 ? 17.670 7.333 -4.856 1.00 93.44 74 TYR A CA 1
ATOM 612 C C . TYR A 1 74 ? 18.447 8.123 -3.807 1.00 93.44 74 TYR A C 1
ATOM 614 O O . TYR A 1 74 ? 19.106 7.580 -2.928 1.00 93.44 74 TYR A O 1
ATOM 622 N N . LYS A 1 75 ? 18.332 9.448 -3.877 1.00 90.81 75 LYS A N 1
ATOM 623 C CA . LYS A 1 75 ? 18.863 10.382 -2.892 1.00 90.81 75 LYS A CA 1
ATOM 624 C C . LYS A 1 75 ? 17.833 10.625 -1.799 1.00 90.81 75 LYS A C 1
ATOM 626 O O . LYS A 1 75 ? 16.730 11.142 -2.036 1.00 90.81 75 LYS A O 1
ATOM 631 N N . ARG A 1 76 ? 18.218 10.316 -0.565 1.00 87.25 76 ARG A N 1
ATOM 632 C CA . ARG A 1 76 ? 17.429 10.567 0.639 1.00 87.25 76 ARG A CA 1
ATOM 633 C C . ARG A 1 76 ? 18.125 11.576 1.536 1.00 87.25 76 ARG A C 1
ATOM 635 O O . ARG A 1 76 ? 19.314 11.475 1.812 1.00 87.25 76 ARG A O 1
ATOM 642 N N . LYS A 1 77 ? 17.353 12.533 2.042 1.00 83.62 77 LYS A N 1
ATOM 643 C CA . LYS A 1 77 ? 17.788 13.442 3.101 1.00 8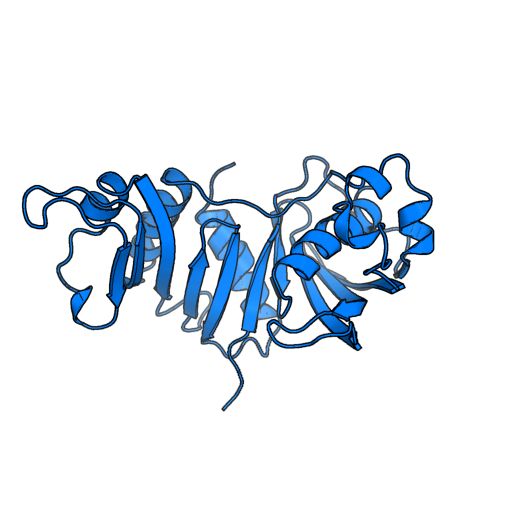3.62 77 LYS A CA 1
ATOM 644 C C . LYS A 1 77 ? 17.121 13.022 4.405 1.00 83.62 77 LYS A C 1
ATOM 646 O O . LYS A 1 77 ? 15.894 13.004 4.499 1.00 83.62 77 LYS A O 1
ATOM 651 N N . GLY A 1 78 ? 17.923 12.623 5.389 1.00 78.25 78 GLY A N 1
ATOM 652 C CA . GLY A 1 78 ? 17.433 12.373 6.745 1.00 78.25 78 GLY A CA 1
ATOM 653 C C . GLY A 1 78 ? 16.890 13.658 7.380 1.00 78.25 78 GLY A C 1
ATOM 654 O O . GLY A 1 78 ? 17.299 14.750 6.999 1.00 78.25 78 GLY A O 1
ATOM 655 N N . ILE A 1 79 ? 15.999 13.535 8.370 1.00 76.00 79 ILE A N 1
ATOM 656 C CA . ILE A 1 79 ? 15.322 14.686 9.007 1.00 76.00 79 ILE A CA 1
ATOM 657 C C . ILE A 1 79 ? 16.328 15.705 9.573 1.00 76.00 79 ILE A C 1
ATOM 659 O O . ILE A 1 79 ? 16.114 16.905 9.458 1.00 76.00 79 ILE A O 1
ATOM 663 N N . ALA A 1 80 ? 17.437 15.223 10.140 1.00 79.38 80 ALA A N 1
ATOM 664 C CA . ALA A 1 80 ? 18.504 16.052 10.703 1.00 79.38 80 ALA A CA 1
ATOM 665 C C . ALA A 1 80 ? 19.756 16.139 9.805 1.00 79.38 80 ALA A C 1
ATOM 667 O O . ALA A 1 80 ? 20.769 16.708 10.206 1.00 79.38 80 ALA A O 1
ATOM 668 N N . ALA A 1 81 ? 19.725 15.550 8.605 1.00 80.75 81 ALA A N 1
ATOM 669 C CA . ALA A 1 81 ? 20.877 15.545 7.713 1.00 80.75 81 ALA A CA 1
ATOM 670 C C . ALA A 1 81 ? 20.948 16.859 6.929 1.00 80.75 81 ALA A C 1
ATOM 672 O O . ALA A 1 81 ? 19.938 17.348 6.424 1.00 80.75 81 ALA A O 1
ATOM 673 N N . ARG A 1 82 ? 22.153 17.422 6.787 1.00 77.25 82 ARG A N 1
ATOM 674 C CA . ARG A 1 82 ? 22.383 18.601 5.934 1.00 77.25 82 ARG A CA 1
ATOM 675 C C . ARG A 1 82 ? 22.384 18.233 4.449 1.00 77.25 82 ARG A C 1
ATOM 677 O O . ARG A 1 82 ? 21.830 18.975 3.637 1.00 77.25 82 ARG A O 1
ATOM 684 N N . GLU A 1 83 ? 22.890 17.047 4.129 1.00 84.12 83 GLU A N 1
ATOM 685 C CA . GLU A 1 83 ? 23.105 16.560 2.766 1.00 84.12 83 GLU A CA 1
ATOM 686 C C . GLU A 1 83 ? 22.222 15.356 2.424 1.00 84.12 83 GLU A C 1
ATOM 688 O O . GLU A 1 83 ? 21.716 14.648 3.301 1.00 84.12 83 GLU A O 1
ATOM 693 N N . TYR A 1 84 ? 22.039 15.141 1.123 1.00 85.62 84 TYR A N 1
ATOM 694 C CA . TYR A 1 84 ? 21.420 13.933 0.598 1.00 85.62 84 TYR A CA 1
ATOM 695 C C . TYR A 1 84 ? 22.442 12.798 0.556 1.00 85.62 84 TYR A C 1
ATOM 697 O O . TYR A 1 84 ? 23.587 13.012 0.170 1.00 85.62 84 TYR A O 1
ATOM 705 N N . ARG A 1 85 ? 22.008 11.587 0.898 1.00 87.56 85 ARG A N 1
ATOM 706 C CA . ARG A 1 85 ? 22.787 10.358 0.737 1.00 87.56 85 ARG A CA 1
ATOM 707 C C . ARG A 1 85 ? 22.123 9.455 -0.281 1.00 87.56 85 ARG A C 1
ATOM 709 O O . ARG A 1 85 ? 20.895 9.424 -0.368 1.00 87.56 85 ARG A O 1
ATOM 716 N N . GLU A 1 86 ? 22.939 8.750 -1.044 1.00 92.88 86 GLU A N 1
ATOM 717 C CA . GLU A 1 86 ? 22.455 7.723 -1.955 1.00 92.88 86 GLU A CA 1
ATOM 718 C C . GLU A 1 86 ? 22.056 6.488 -1.149 1.00 92.88 86 GLU A C 1
ATOM 720 O O . GLU A 1 86 ? 22.783 6.033 -0.266 1.00 92.88 86 GLU A O 1
ATOM 725 N N . GLU A 1 87 ? 20.865 5.982 -1.428 1.00 92.88 87 GLU A N 1
ATOM 726 C CA . GLU A 1 87 ? 20.322 4.761 -0.861 1.00 92.88 87 GLU A CA 1
ATOM 727 C C . GLU A 1 87 ? 19.840 3.866 -2.001 1.00 92.88 87 GLU A C 1
ATOM 729 O O . GLU A 1 87 ? 19.304 4.339 -3.007 1.00 92.88 87 GLU A O 1
ATOM 734 N N . ARG A 1 88 ? 19.989 2.557 -1.802 1.00 93.94 88 ARG A N 1
ATOM 735 C CA . ARG A 1 88 ? 19.380 1.528 -2.638 1.00 93.94 88 ARG A CA 1
ATOM 736 C C . ARG A 1 88 ? 18.282 0.845 -1.842 1.00 93.94 88 ARG A C 1
ATOM 738 O O . ARG A 1 88 ? 18.493 0.461 -0.692 1.00 93.94 88 ARG A O 1
ATOM 745 N N . ALA A 1 89 ? 17.116 0.707 -2.451 1.00 94.75 89 ALA A N 1
ATOM 746 C CA . ALA A 1 89 ? 15.994 -0.027 -1.892 1.00 94.75 89 ALA A CA 1
ATOM 747 C C . ALA A 1 89 ? 15.615 -1.169 -2.830 1.00 94.75 89 ALA A C 1
ATOM 749 O O . ALA A 1 89 ? 15.497 -0.954 -4.033 1.00 94.75 89 ALA A O 1
ATOM 750 N N . GLU A 1 90 ? 15.393 -2.349 -2.258 1.00 96.44 90 GLU A N 1
ATOM 751 C CA . GLU A 1 90 ? 14.869 -3.515 -2.968 1.00 96.44 90 GLU A CA 1
ATOM 752 C C . GLU A 1 90 ? 13.661 -4.062 -2.225 1.00 96.44 90 GLU A C 1
ATOM 754 O O . GLU A 1 90 ? 13.671 -4.184 -0.992 1.00 96.44 90 GLU A O 1
ATOM 759 N N . PHE A 1 91 ?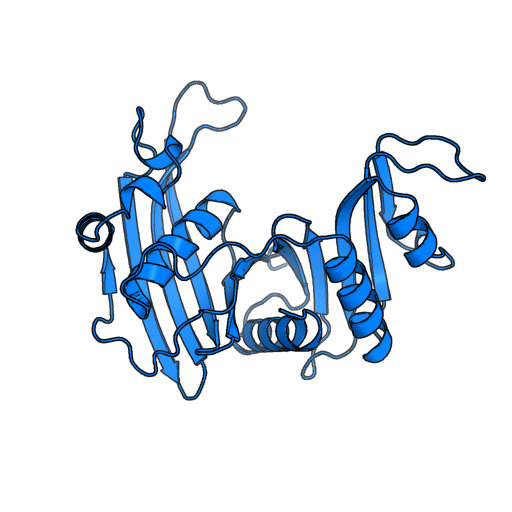 12.591 -4.318 -2.965 1.00 95.62 91 PHE A N 1
ATOM 760 C CA . PHE A 1 91 ? 11.317 -4.737 -2.403 1.00 95.62 91 PHE A CA 1
ATOM 761 C C . PHE A 1 91 ? 10.412 -5.354 -3.472 1.00 95.62 91 PHE A C 1
ATOM 763 O O . PHE A 1 91 ? 10.716 -5.334 -4.661 1.00 95.62 91 PHE A O 1
ATOM 770 N N . GLU A 1 92 ? 9.282 -5.911 -3.045 1.00 96.19 92 GLU A N 1
ATOM 771 C CA . GLU A 1 92 ? 8.433 -6.733 -3.907 1.00 96.19 92 GLU A CA 1
ATOM 772 C C . GLU A 1 92 ? 7.097 -6.062 -4.211 1.00 96.19 92 GLU A C 1
ATOM 774 O O . GLU A 1 92 ? 6.542 -5.313 -3.395 1.00 96.19 92 GLU A O 1
ATOM 779 N N . VAL A 1 93 ? 6.540 -6.403 -5.370 1.00 96.94 93 VAL A N 1
ATOM 780 C CA . VAL A 1 93 ? 5.171 -6.064 -5.751 1.00 96.94 93 VAL A CA 1
ATOM 781 C C . VAL A 1 93 ? 4.446 -7.315 -6.188 1.00 96.94 93 VAL A C 1
ATOM 783 O O . VAL A 1 93 ? 4.893 -8.045 -7.069 1.00 96.94 93 VAL A O 1
ATOM 786 N N . TRP A 1 94 ? 3.285 -7.525 -5.594 1.00 96.50 94 TRP A N 1
ATOM 787 C CA . TRP A 1 94 ? 2.415 -8.647 -5.889 1.00 96.50 94 TRP A CA 1
ATOM 788 C C . TRP A 1 94 ? 1.134 -8.100 -6.496 1.00 96.50 94 TRP A C 1
ATOM 790 O O . TRP A 1 94 ? 0.496 -7.235 -5.904 1.00 96.50 94 TRP A O 1
ATOM 800 N N . GLN A 1 95 ? 0.765 -8.566 -7.679 1.00 95.94 95 GLN A N 1
ATOM 801 C CA . GLN A 1 95 ? -0.400 -8.092 -8.418 1.00 95.94 95 GLN A CA 1
ATOM 802 C C . GLN A 1 95 ? -1.354 -9.255 -8.661 1.00 95.94 95 GLN A C 1
ATOM 804 O O . GLN A 1 95 ? -0.942 -10.302 -9.152 1.00 95.94 95 GLN A O 1
ATOM 809 N N . HIS A 1 96 ? -2.631 -9.049 -8.360 1.00 94.12 96 HIS A N 1
ATOM 810 C CA . HIS A 1 96 ? -3.709 -9.804 -8.986 1.00 94.12 96 HIS A CA 1
ATOM 811 C C . HIS A 1 96 ? -4.055 -9.111 -10.315 1.00 94.12 96 HIS A C 1
ATOM 813 O O . HIS A 1 96 ? -4.265 -7.897 -10.317 1.00 94.12 96 HIS A O 1
ATOM 819 N N . LYS A 1 97 ? -4.038 -9.836 -11.443 1.00 91.75 97 LYS A N 1
ATOM 820 C CA . LYS A 1 97 ? -4.089 -9.270 -12.810 1.00 91.75 97 LYS A CA 1
ATOM 821 C C . LYS A 1 97 ? -5.255 -8.304 -13.015 1.00 91.75 97 LYS A C 1
ATOM 823 O O . LYS A 1 97 ? -5.043 -7.221 -13.546 1.00 91.75 97 LYS A O 1
ATOM 828 N N . ASN A 1 98 ? -6.427 -8.655 -12.487 1.00 86.00 98 ASN A N 1
ATOM 829 C CA . ASN A 1 98 ? -7.660 -7.865 -12.600 1.00 86.00 98 ASN A CA 1
ATOM 830 C C . ASN A 1 98 ? -8.085 -7.269 -11.247 1.00 86.00 98 ASN A C 1
ATOM 832 O O . ASN A 1 98 ? -9.247 -6.948 -11.007 1.00 86.00 98 ASN A O 1
ATOM 836 N N . GLY A 1 99 ? -7.137 -7.159 -10.321 1.00 92.12 99 GLY A N 1
ATOM 837 C CA . GLY A 1 99 ? -7.407 -6.881 -8.924 1.00 92.12 99 GLY A CA 1
ATOM 838 C C . GLY A 1 99 ? -6.449 -5.876 -8.315 1.00 92.12 99 GLY A C 1
ATOM 839 O O . GLY A 1 99 ? -5.828 -5.062 -8.999 1.00 92.12 99 GLY A O 1
ATOM 840 N N . PHE A 1 100 ? -6.359 -5.889 -6.989 1.00 95.31 100 PHE A N 1
ATOM 841 C CA . PHE A 1 100 ? -5.422 -5.015 -6.295 1.00 95.31 100 PHE A CA 1
ATOM 842 C C . PHE A 1 100 ? -3.988 -5.514 -6.456 1.00 95.31 100 PHE A C 1
ATOM 844 O O . PHE A 1 100 ? -3.711 -6.703 -6.626 1.00 95.31 100 PHE A O 1
ATOM 851 N N . SER A 1 101 ? -3.050 -4.575 -6.352 1.00 96.44 101 SER A N 1
ATOM 852 C CA . SER A 1 101 ? -1.638 -4.907 -6.165 1.00 96.44 101 SER A CA 1
ATOM 853 C C . SER A 1 101 ? -1.175 -4.466 -4.781 1.00 96.44 101 SER A C 1
ATOM 855 O O . SER A 1 101 ? -1.655 -3.467 -4.243 1.00 96.44 101 SER A O 1
ATOM 857 N N . LEU A 1 102 ? -0.233 -5.198 -4.199 1.00 97.06 102 LEU A N 1
ATOM 858 C CA . LEU A 1 102 ? 0.374 -4.897 -2.914 1.00 97.06 102 LEU A CA 1
ATOM 859 C C . LEU A 1 102 ? 1.879 -4.716 -3.094 1.00 97.06 102 LEU A C 1
ATOM 861 O O . LEU A 1 102 ? 2.588 -5.653 -3.455 1.00 97.06 102 LEU A O 1
ATOM 865 N N . VAL A 1 103 ? 2.370 -3.512 -2.812 1.00 97.19 103 VAL A N 1
ATOM 866 C CA . VAL A 1 103 ? 3.806 -3.258 -2.659 1.00 97.19 103 VAL A CA 1
ATOM 867 C C . VAL A 1 103 ? 4.180 -3.616 -1.227 1.00 97.19 103 VAL A C 1
ATOM 869 O O . VAL A 1 103 ? 3.543 -3.122 -0.296 1.00 97.19 103 VAL A O 1
ATOM 872 N N . VAL A 1 104 ? 5.194 -4.451 -1.027 1.00 95.38 104 VAL A N 1
ATOM 873 C CA . VAL A 1 104 ? 5.591 -4.972 0.289 1.00 95.38 104 VAL A CA 1
ATOM 874 C C . VAL A 1 104 ? 7.012 -4.537 0.596 1.00 95.38 104 VAL A C 1
ATOM 876 O O . VAL A 1 104 ? 7.881 -4.643 -0.248 1.00 95.38 104 VAL A O 1
ATOM 879 N N . ASN A 1 105 ? 7.262 -4.090 1.825 1.00 93.06 105 ASN A N 1
ATOM 880 C CA . ASN A 1 105 ? 8.548 -3.593 2.318 1.00 93.06 105 ASN A CA 1
ATOM 881 C C . ASN A 1 105 ? 9.041 -2.275 1.686 1.00 93.06 105 ASN A C 1
ATOM 883 O O . ASN A 1 105 ? 10.218 -1.941 1.779 1.00 93.06 105 ASN A O 1
ATOM 887 N N . ALA A 1 106 ? 8.137 -1.476 1.114 1.00 92.44 106 ALA A N 1
ATOM 888 C CA . ALA A 1 106 ? 8.468 -0.159 0.577 1.00 92.44 106 ALA A CA 1
ATOM 889 C C . ALA A 1 106 ? 8.014 0.985 1.508 1.00 92.44 106 ALA A C 1
ATOM 891 O O . ALA A 1 106 ? 6.882 0.978 2.008 1.00 92.44 106 ALA A O 1
ATOM 892 N N . PRO A 1 107 ? 8.841 2.027 1.709 1.00 90.81 107 PRO A N 1
ATOM 893 C CA . PRO A 1 107 ? 8.375 3.328 2.173 1.00 90.81 107 PRO A CA 1
ATOM 894 C C . PRO A 1 107 ? 7.311 3.900 1.231 1.00 90.81 107 PRO A C 1
ATOM 896 O O . PRO A 1 107 ? 7.361 3.688 0.021 1.00 90.81 107 PRO A O 1
ATOM 899 N N . ARG A 1 108 ? 6.398 4.720 1.768 1.00 92.25 108 ARG A N 1
ATOM 900 C CA . ARG A 1 108 ? 5.302 5.334 0.997 1.00 92.25 108 ARG A CA 1
ATOM 901 C C . ARG A 1 108 ? 5.760 5.978 -0.314 1.00 92.25 108 ARG A C 1
ATOM 903 O O . ARG A 1 108 ? 5.099 5.815 -1.330 1.00 92.25 108 ARG A O 1
ATOM 910 N N . GLU A 1 109 ? 6.845 6.751 -0.280 1.00 91.44 109 GLU A N 1
ATOM 911 C CA . GLU A 1 109 ? 7.300 7.481 -1.468 1.00 91.44 109 GLU A CA 1
ATOM 912 C C . GLU A 1 109 ? 7.754 6.527 -2.582 1.00 91.44 109 GLU A C 1
ATOM 914 O O . GLU A 1 109 ? 7.489 6.794 -3.751 1.00 91.44 109 GLU A O 1
ATOM 919 N N . LEU A 1 110 ? 8.395 5.413 -2.212 1.00 94.31 110 LEU A N 1
ATOM 920 C CA . LEU A 1 110 ? 8.843 4.391 -3.154 1.00 94.31 110 LEU A CA 1
ATOM 921 C C . LEU A 1 110 ? 7.679 3.526 -3.637 1.00 94.31 110 LEU A C 1
ATOM 923 O O . LEU A 1 110 ? 7.646 3.177 -4.809 1.00 94.31 110 LEU A O 1
ATOM 927 N N . ALA A 1 111 ? 6.679 3.256 -2.794 1.00 95.25 111 ALA A N 1
ATOM 928 C CA . ALA A 1 111 ? 5.447 2.595 -3.227 1.00 95.25 111 ALA A CA 1
ATOM 929 C C . ALA A 1 111 ? 4.664 3.434 -4.255 1.00 95.25 111 ALA A C 1
ATOM 931 O O . ALA A 1 111 ? 4.174 2.897 -5.244 1.00 95.25 111 ALA A O 1
ATOM 932 N N . GLU A 1 112 ? 4.592 4.758 -4.061 1.00 93.94 112 GLU A N 1
ATOM 933 C CA . GLU A 1 112 ? 4.006 5.683 -5.044 1.00 93.94 112 GLU A CA 1
ATOM 934 C C . GLU A 1 112 ? 4.771 5.648 -6.376 1.00 93.94 112 GLU A C 1
A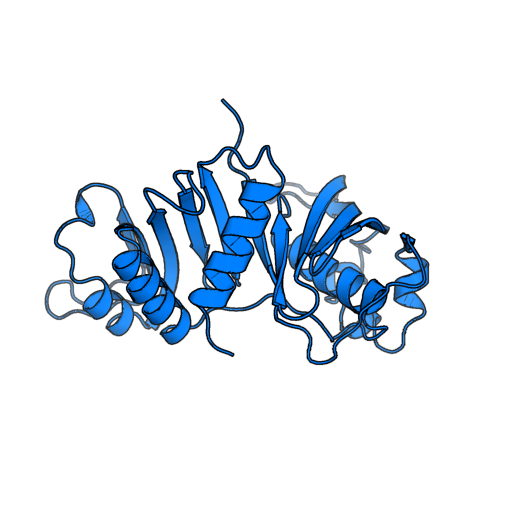TOM 936 O O . GLU A 1 112 ? 4.145 5.551 -7.425 1.00 93.94 112 GLU A O 1
ATOM 941 N N . LEU A 1 113 ? 6.108 5.685 -6.335 1.00 94.19 113 LEU A N 1
ATOM 942 C CA . LEU A 1 113 ? 6.965 5.573 -7.522 1.00 94.19 113 LEU A CA 1
ATOM 943 C C . LEU A 1 113 ? 6.762 4.233 -8.247 1.00 94.19 113 LEU A C 1
ATOM 945 O O . LEU A 1 113 ? 6.602 4.178 -9.463 1.00 94.19 113 LEU A O 1
ATOM 949 N N . THR A 1 114 ? 6.697 3.156 -7.474 1.00 95.69 114 THR A N 1
ATOM 950 C CA . THR A 1 114 ? 6.493 1.792 -7.964 1.00 95.69 114 THR A CA 1
ATOM 951 C C . THR A 1 114 ? 5.162 1.621 -8.677 1.00 95.69 114 THR A C 1
ATOM 953 O O . THR A 1 114 ? 5.090 0.877 -9.650 1.00 95.69 114 THR A O 1
ATOM 956 N N . ALA A 1 115 ? 4.116 2.328 -8.240 1.00 95.75 115 ALA A N 1
ATOM 957 C CA . ALA A 1 115 ? 2.843 2.323 -8.947 1.00 95.75 115 ALA A CA 1
ATOM 958 C C . ALA A 1 115 ? 3.025 2.774 -10.403 1.00 95.75 115 ALA A C 1
ATOM 960 O O . ALA A 1 115 ? 2.504 2.116 -11.295 1.00 95.75 115 ALA A O 1
ATOM 961 N N . THR A 1 116 ? 3.816 3.821 -10.662 1.00 94.19 116 THR A N 1
ATOM 962 C CA . THR A 1 116 ? 4.116 4.292 -12.025 1.00 94.19 116 THR A CA 1
ATOM 963 C C . THR A 1 116 ? 4.934 3.271 -12.816 1.00 94.19 116 THR A C 1
ATOM 965 O O . THR A 1 116 ? 4.574 2.971 -13.951 1.00 94.19 116 THR A O 1
ATOM 968 N N . PHE A 1 117 ? 5.975 2.683 -12.211 1.00 94.69 117 PHE A N 1
ATOM 969 C CA . PHE A 1 117 ? 6.763 1.610 -12.838 1.00 94.69 117 PHE A CA 1
ATOM 970 C C . PHE A 1 117 ? 5.889 0.427 -13.257 1.00 94.69 117 PHE A C 1
ATOM 972 O O . PHE A 1 117 ? 5.912 0.027 -14.417 1.00 94.69 117 PHE A O 1
ATOM 979 N N . LEU A 1 118 ? 5.069 -0.093 -12.340 1.00 95.69 118 LEU A N 1
ATOM 980 C CA . LEU A 1 118 ? 4.159 -1.200 -12.626 1.00 95.69 118 LEU A CA 1
ATOM 981 C C . LEU A 1 118 ? 3.101 -0.814 -13.669 1.00 95.69 118 LEU A C 1
ATOM 983 O O . LEU A 1 118 ? 2.751 -1.635 -14.514 1.00 95.69 118 LEU A O 1
ATOM 987 N N . SER A 1 119 ? 2.611 0.431 -13.630 1.00 94.50 119 SER A N 1
ATOM 988 C CA . SER A 1 119 ? 1.616 0.928 -14.586 1.00 94.50 119 SER A CA 1
ATOM 989 C C . SER A 1 119 ? 2.145 0.876 -16.019 1.00 94.50 119 SER A C 1
ATOM 991 O O . SER A 1 119 ? 1.488 0.333 -16.903 1.00 94.50 119 SER A O 1
ATOM 993 N N . VAL A 1 120 ? 3.368 1.362 -16.238 1.00 92.88 120 VAL A N 1
ATOM 994 C CA . VAL A 1 120 ? 4.024 1.313 -17.550 1.00 92.88 120 VAL A CA 1
ATOM 995 C C . VAL A 1 120 ? 4.375 -0.118 -17.944 1.00 92.88 120 VAL A C 1
ATOM 997 O O . VAL A 1 120 ? 4.057 -0.532 -19.057 1.00 92.88 120 VAL A O 1
ATOM 1000 N N . ALA A 1 121 ? 4.995 -0.873 -17.035 1.00 92.94 121 ALA A N 1
ATOM 1001 C CA . ALA A 1 121 ? 5.477 -2.221 -17.314 1.00 92.94 121 ALA A CA 1
ATOM 1002 C C . ALA A 1 121 ? 4.357 -3.155 -17.790 1.00 92.94 121 ALA A C 1
ATOM 1004 O O . ALA A 1 121 ? 4.560 -3.946 -18.706 1.00 92.94 121 ALA A O 1
ATOM 1005 N N . VAL A 1 122 ? 3.171 -3.044 -17.185 1.00 94.00 122 VAL A N 1
ATOM 1006 C CA . VAL A 1 122 ? 2.034 -3.923 -17.482 1.00 94.00 122 VAL A CA 1
ATOM 1007 C C . VAL A 1 122 ? 1.071 -3.295 -18.487 1.00 94.00 122 VAL A C 1
ATOM 1009 O O . VAL A 1 122 ? 0.678 -3.957 -19.437 1.00 94.00 122 VAL A O 1
ATOM 1012 N N . TYR A 1 123 ? 0.691 -2.029 -18.305 1.00 92.38 123 TYR A N 1
ATOM 1013 C CA . TYR A 1 123 ? -0.429 -1.417 -19.037 1.00 92.38 123 TYR A CA 1
ATOM 1014 C C . TYR A 1 123 ? 0.002 -0.411 -20.100 1.00 92.38 123 TYR A C 1
ATOM 1016 O O . TYR A 1 123 ? -0.858 0.149 -20.775 1.00 92.38 123 TYR A O 1
ATOM 1024 N N . LYS A 1 124 ? 1.308 -0.141 -20.242 1.00 91.31 124 LYS A N 1
ATOM 1025 C CA . LYS A 1 124 ? 1.848 0.863 -21.179 1.00 91.31 124 LYS A CA 1
ATOM 1026 C C . LYS A 1 124 ? 1.272 2.274 -20.969 1.00 91.31 124 LYS A C 1
ATOM 1028 O O . LYS A 1 124 ? 1.355 3.120 -21.854 1.00 91.31 124 LYS A O 1
ATOM 1033 N N . ASP A 1 125 ? 0.735 2.540 -19.779 1.00 91.38 125 ASP A N 1
ATOM 1034 C CA . ASP A 1 125 ? 0.163 3.819 -19.359 1.00 91.38 125 ASP A CA 1
ATOM 1035 C C . ASP A 1 125 ? 0.694 4.151 -17.957 1.00 91.38 125 ASP A C 1
ATOM 1037 O O . ASP A 1 125 ? 0.419 3.398 -17.024 1.00 91.38 125 ASP A O 1
ATOM 1041 N N . PRO A 1 126 ? 1.421 5.266 -17.748 1.00 91.56 126 PRO A N 1
ATOM 1042 C CA . PRO A 1 126 ? 1.974 5.624 -16.441 1.00 91.56 126 PRO A CA 1
ATOM 1043 C C . PRO A 1 126 ? 0.925 5.990 -15.375 1.00 91.56 126 PRO A C 1
ATOM 1045 O O . PRO A 1 126 ? 1.283 6.166 -14.207 1.00 91.56 126 PRO A O 1
ATOM 1048 N N . PHE A 1 127 ? -0.355 6.108 -15.738 1.00 91.94 127 PHE A N 1
ATOM 1049 C CA . PHE A 1 127 ? -1.449 6.473 -14.835 1.00 91.94 127 PHE A CA 1
ATOM 1050 C C . PHE A 1 127 ? -2.403 5.322 -14.492 1.00 91.94 127 PHE A C 1
ATOM 1052 O O . PHE A 1 127 ? -3.336 5.560 -13.711 1.00 91.94 127 PHE A O 1
ATOM 1059 N N . ALA A 1 128 ? -2.172 4.121 -15.035 1.00 93.31 128 ALA A N 1
ATOM 1060 C CA . ALA A 1 128 ? -3.073 2.975 -14.915 1.00 93.31 128 ALA A CA 1
ATOM 1061 C C . ALA A 1 128 ? -3.286 2.515 -13.464 1.00 93.31 128 ALA A C 1
ATOM 1063 O O . ALA A 1 128 ? -4.403 2.168 -13.079 1.00 93.31 128 ALA A O 1
ATOM 1064 N N . LEU A 1 129 ? -2.237 2.559 -12.639 1.00 95.00 129 LEU A N 1
ATOM 1065 C CA . LEU A 1 129 ? -2.286 2.231 -11.218 1.00 95.00 129 LEU A CA 1
ATOM 1066 C C . LEU A 1 129 ? -1.868 3.420 -10.364 1.00 95.00 129 LEU A C 1
ATOM 1068 O O . LEU A 1 129 ? -0.991 4.215 -10.707 1.00 95.00 129 LEU A O 1
ATOM 1072 N N . ARG A 1 130 ? -2.478 3.524 -9.186 1.00 94.56 130 ARG A N 1
ATOM 1073 C CA . ARG A 1 130 ? -2.141 4.536 -8.182 1.00 94.56 130 ARG A CA 1
ATOM 1074 C C . ARG A 1 130 ? -2.208 3.927 -6.795 1.00 94.56 130 ARG A C 1
ATOM 1076 O O . ARG A 1 130 ? -2.870 2.920 -6.579 1.00 94.56 130 ARG A O 1
ATOM 1083 N N . MET A 1 131 ? -1.584 4.586 -5.826 1.00 94.88 131 MET A N 1
ATOM 1084 C CA . MET A 1 131 ? -1.851 4.303 -4.416 1.00 94.88 131 MET A CA 1
ATOM 1085 C C . MET A 1 131 ? -3.347 4.461 -4.113 1.00 94.88 131 MET A C 1
ATOM 1087 O O . MET A 1 131 ? -3.911 5.540 -4.333 1.00 94.88 131 MET A O 1
ATOM 1091 N N . ARG A 1 132 ? -3.979 3.422 -3.559 1.00 95.19 132 ARG A N 1
ATOM 1092 C CA . ARG A 1 132 ? -5.390 3.460 -3.161 1.00 95.19 132 ARG A CA 1
ATOM 1093 C C . ARG A 1 132 ? -5.539 4.207 -1.836 1.00 95.19 132 ARG A C 1
ATOM 1095 O O . ARG A 1 132 ? -5.287 3.656 -0.773 1.00 95.19 132 ARG A O 1
ATOM 1102 N N . LYS A 1 133 ? -5.962 5.471 -1.878 1.00 95.50 133 LYS A N 1
ATOM 1103 C CA . LYS A 1 133 ? -6.323 6.213 -0.657 1.00 95.50 133 LYS A CA 1
ATOM 1104 C C . LYS A 1 133 ? -7.599 5.625 -0.055 1.00 95.50 133 LYS A C 1
ATOM 1106 O O . LYS A 1 133 ? -8.481 5.226 -0.802 1.00 95.50 133 LYS A O 1
ATOM 1111 N N . LEU A 1 134 ? -7.689 5.621 1.273 1.00 96.50 134 LEU A N 1
ATOM 1112 C CA . LEU A 1 134 ? -8.850 5.109 2.001 1.00 96.50 134 LEU A CA 1
ATOM 1113 C C . LEU A 1 134 ? -9.615 6.261 2.651 1.00 96.50 134 LEU A C 1
ATOM 1115 O O . LEU A 1 134 ? -9.048 7.046 3.425 1.00 96.50 134 LEU A O 1
ATOM 1119 N N . GLY A 1 135 ? -10.894 6.363 2.311 1.00 94.69 135 GLY A N 1
ATOM 1120 C CA . GLY A 1 135 ? -11.866 7.264 2.913 1.00 94.69 135 GLY A CA 1
ATOM 1121 C C . GLY A 1 135 ? -12.557 6.649 4.129 1.00 94.69 135 GLY A C 1
ATOM 1122 O O . GLY A 1 135 ? -12.246 5.541 4.560 1.00 94.69 135 GLY A O 1
ATOM 1123 N N . ARG A 1 136 ? -13.517 7.386 4.702 1.00 95.06 136 ARG A N 1
ATOM 1124 C CA . ARG A 1 136 ? -14.308 6.900 5.845 1.00 95.06 136 ARG A CA 1
ATOM 1125 C C . ARG A 1 136 ? -15.068 5.620 5.505 1.00 95.06 136 ARG A C 1
ATOM 1127 O O . ARG A 1 136 ? -14.991 4.673 6.279 1.00 95.06 136 ARG A O 1
ATOM 1134 N N . GLU A 1 137 ? -15.720 5.587 4.348 1.00 95.06 137 GLU A N 1
ATOM 1135 C CA . GLU A 1 137 ? -16.490 4.423 3.897 1.00 95.06 137 GLU A CA 1
ATOM 1136 C C . GLU A 1 137 ? -15.613 3.178 3.718 1.00 95.06 137 GLU A C 1
ATOM 1138 O O . GLU A 1 137 ? -16.003 2.089 4.135 1.00 95.06 137 GLU A O 1
ATOM 1143 N N . ASP A 1 138 ? -14.382 3.329 3.213 1.00 96.56 138 ASP A N 1
ATOM 1144 C CA . ASP A 1 138 ? -13.426 2.216 3.141 1.00 96.56 138 ASP A CA 1
ATOM 1145 C C . ASP A 1 138 ? -13.097 1.670 4.540 1.00 96.56 138 ASP A C 1
ATOM 1147 O O . ASP A 1 138 ? -13.067 0.459 4.747 1.00 96.56 138 ASP A O 1
ATOM 1151 N N . PHE A 1 139 ? -12.871 2.546 5.527 1.00 96.88 139 PHE A N 1
ATOM 1152 C CA . PHE A 1 139 ? -12.601 2.117 6.904 1.00 96.88 139 PHE A CA 1
ATOM 1153 C C . PHE A 1 139 ? -13.804 1.436 7.560 1.00 96.88 139 PHE A C 1
ATOM 1155 O O . PHE A 1 139 ? -13.610 0.470 8.299 1.00 96.88 139 PHE A O 1
ATOM 1162 N N . LEU A 1 140 ? -15.022 1.917 7.299 1.00 95.50 140 LEU A N 1
ATOM 1163 C CA . LEU A 1 140 ? -16.251 1.281 7.776 1.00 95.50 140 LEU A CA 1
ATOM 1164 C C . LEU A 1 140 ? -16.437 -0.100 7.137 1.00 95.50 140 LEU A C 1
ATOM 1166 O O . LEU A 1 140 ? -16.710 -1.064 7.848 1.00 95.50 140 LEU A O 1
ATOM 1170 N N . THR A 1 141 ? -16.194 -0.223 5.831 1.00 96.06 141 THR A N 1
ATOM 1171 C CA . THR A 1 141 ? -16.314 -1.505 5.122 1.00 96.06 141 THR A CA 1
ATOM 1172 C C . THR A 1 141 ? -15.249 -2.500 5.591 1.00 96.06 141 THR A C 1
ATOM 1174 O O . THR A 1 141 ? -15.564 -3.652 5.883 1.00 96.06 141 THR A O 1
ATOM 1177 N N . LEU A 1 142 ? -14.002 -2.051 5.789 1.00 96.94 142 LEU A N 1
ATOM 1178 C CA . LEU A 1 142 ? -12.942 -2.864 6.397 1.00 96.94 142 LEU A CA 1
ATOM 1179 C C . LEU A 1 142 ? -13.322 -3.337 7.801 1.00 96.94 142 LEU A C 1
ATOM 1181 O O . LEU A 1 142 ? -13.103 -4.497 8.133 1.00 96.94 142 LEU A O 1
ATOM 1185 N N . LEU A 1 143 ? -13.883 -2.456 8.632 1.00 95.75 143 LEU A N 1
ATOM 1186 C CA . LEU A 1 143 ? -14.321 -2.808 9.981 1.00 95.75 143 LEU A CA 1
ATOM 1187 C C . LEU A 1 143 ? -15.397 -3.901 9.956 1.00 95.75 143 LEU A C 1
ATOM 1189 O O . LEU A 1 143 ? -15.288 -4.879 10.697 1.00 95.75 143 LEU A O 1
ATOM 1193 N N . GLN A 1 144 ? -16.412 -3.740 9.106 1.00 95.38 144 GLN A N 1
ATOM 1194 C CA . GLN A 1 144 ? -17.491 -4.714 8.941 1.00 95.38 144 GLN A CA 1
ATOM 1195 C C . GLN A 1 144 ? -16.954 -6.059 8.445 1.00 95.38 144 GLN A C 1
ATOM 1197 O O . GLN A 1 144 ? -17.263 -7.093 9.036 1.00 95.38 144 GLN A O 1
ATOM 1202 N N . TYR A 1 145 ? -16.095 -6.043 7.424 1.00 96.94 145 TYR A N 1
ATOM 1203 C CA . TYR A 1 145 ? -15.506 -7.255 6.860 1.00 96.94 145 TYR A CA 1
ATOM 1204 C C . TYR A 1 145 ? -14.590 -7.979 7.853 1.00 96.94 145 TYR A C 1
ATOM 1206 O O . TYR A 1 145 ? -14.656 -9.193 7.993 1.00 96.94 145 TYR A O 1
ATOM 1214 N N . VAL A 1 146 ? -13.767 -7.252 8.614 1.00 96.25 146 VAL A N 1
ATOM 1215 C CA . VAL A 1 146 ? -12.923 -7.857 9.659 1.00 96.25 146 VAL A CA 1
ATOM 1216 C C . VAL A 1 146 ? -13.777 -8.548 10.717 1.00 96.25 146 VAL A C 1
ATOM 1218 O O . VAL A 1 146 ? -13.446 -9.659 11.119 1.00 96.25 146 VAL A O 1
ATOM 1221 N N . ARG A 1 147 ? -14.878 -7.927 11.155 1.00 94.75 147 ARG A N 1
ATOM 1222 C CA . ARG A 1 147 ? -15.795 -8.543 12.125 1.00 94.75 147 ARG A CA 1
ATOM 1223 C C . ARG A 1 147 ? -16.495 -9.777 11.557 1.00 94.75 147 ARG A C 1
ATOM 1225 O O . ARG A 1 147 ? -16.621 -10.761 12.280 1.00 94.75 147 ARG A O 1
ATOM 1232 N N . SER A 1 148 ? -16.914 -9.754 10.288 1.00 95.25 148 SER A N 1
ATOM 1233 C CA . SER A 1 148 ? -17.617 -10.890 9.672 1.00 95.25 148 SER A CA 1
ATOM 1234 C C . SER A 1 148 ? -16.748 -12.145 9.558 1.00 95.25 148 SER A C 1
ATOM 1236 O O . SER A 1 148 ? -17.275 -13.252 9.607 1.00 95.25 148 SER A O 1
ATOM 1238 N N . ILE A 1 149 ? -15.423 -11.989 9.485 1.00 95.25 149 ILE A N 1
ATOM 1239 C CA . ILE A 1 149 ? -14.455 -13.100 9.490 1.00 95.25 149 ILE A CA 1
ATOM 1240 C C . ILE A 1 149 ? -13.861 -13.384 10.884 1.00 95.25 149 ILE A C 1
ATOM 1242 O O . ILE A 1 149 ? -12.809 -14.012 11.003 1.00 95.25 149 ILE A O 1
ATOM 1246 N N . GLY A 1 150 ? -14.501 -12.902 11.957 1.00 94.44 150 GLY A N 1
ATOM 1247 C CA . GLY A 1 150 ? -14.092 -13.161 13.346 1.00 94.44 150 GLY A CA 1
ATOM 1248 C C . GLY A 1 150 ? -12.853 -12.386 13.813 1.00 94.44 150 GLY A C 1
ATOM 1249 O O . GLY A 1 150 ? -12.246 -12.724 14.829 1.00 94.44 150 GLY A O 1
ATOM 1250 N N . GLY A 1 151 ? -12.439 -11.360 13.073 1.00 95.25 151 GLY A N 1
ATOM 1251 C CA . GLY A 1 151 ? -11.366 -10.454 13.461 1.00 95.25 151 GLY A CA 1
ATOM 1252 C C . GLY A 1 151 ? -11.827 -9.328 14.391 1.00 95.25 151 GLY A C 1
ATOM 1253 O O . GLY A 1 151 ? -13.015 -9.072 14.588 1.00 95.25 151 GLY A O 1
ATOM 1254 N N . ARG A 1 152 ? -10.854 -8.602 14.948 1.00 94.69 152 ARG A N 1
ATOM 1255 C CA . ARG A 1 152 ? -11.074 -7.471 15.860 1.00 94.69 152 ARG A CA 1
ATOM 1256 C C . ARG A 1 152 ? -10.168 -6.286 15.557 1.00 94.69 152 ARG A C 1
ATOM 1258 O O . ARG A 1 152 ? -9.091 -6.432 14.976 1.00 94.69 152 ARG A O 1
ATOM 1265 N N . VAL A 1 153 ? -10.584 -5.105 16.005 1.00 95.31 153 VAL A N 1
ATOM 1266 C CA . VAL A 1 153 ? -9.757 -3.893 15.968 1.00 95.31 153 VAL A CA 1
ATOM 1267 C C . VAL A 1 153 ? -8.767 -3.932 17.133 1.00 95.31 153 VAL A C 1
ATOM 1269 O O . VAL A 1 153 ? -9.122 -4.314 18.239 1.00 95.31 153 VAL A O 1
ATOM 1272 N N . THR A 1 154 ? -7.517 -3.546 16.895 1.00 95.00 154 THR A N 1
ATOM 1273 C CA . THR A 1 154 ? -6.446 -3.504 17.915 1.00 95.00 154 THR A CA 1
ATOM 1274 C C . THR A 1 154 ? -5.867 -2.109 18.126 1.00 95.00 154 THR A C 1
ATOM 1276 O O . THR A 1 154 ? -5.141 -1.849 19.089 1.00 95.00 154 THR A O 1
ATOM 1279 N N . THR A 1 155 ? -6.129 -1.200 17.191 1.00 94.75 155 THR A N 1
ATOM 1280 C CA . THR A 1 155 ? -5.653 0.178 17.239 1.00 94.75 155 THR A CA 1
ATOM 1281 C C . THR A 1 155 ? -6.575 1.070 16.432 1.00 94.75 155 THR A C 1
ATOM 1283 O O . THR A 1 155 ? -7.029 0.700 15.353 1.00 94.75 155 THR A O 1
ATOM 1286 N N . LEU A 1 156 ? -6.783 2.284 16.913 1.00 96.56 156 LEU A N 1
ATOM 1287 C CA . LEU A 1 156 ? -7.522 3.329 16.229 1.00 96.56 156 LEU A CA 1
ATOM 1288 C C . LEU A 1 156 ? -6.761 4.642 16.398 1.00 96.56 156 LEU A C 1
ATOM 1290 O O . LEU A 1 156 ? -6.341 4.987 17.500 1.00 96.56 156 LEU A O 1
ATOM 1294 N N . GLN A 1 157 ? -6.552 5.377 15.308 1.00 96.56 157 GLN A N 1
ATOM 1295 C CA . GLN A 1 157 ? -6.014 6.732 15.377 1.00 96.56 157 GLN A CA 1
ATOM 1296 C C . GLN A 1 157 ? -6.831 7.678 14.507 1.00 96.56 157 GLN A C 1
ATOM 1298 O O . GLN A 1 157 ? -6.897 7.532 13.283 1.00 96.56 157 GLN A O 1
ATOM 1303 N N . LEU A 1 158 ? -7.379 8.698 15.150 1.00 96.44 158 LEU A N 1
ATOM 1304 C CA . LEU A 1 158 ? -8.293 9.679 14.589 1.00 96.44 158 LEU A CA 1
ATOM 1305 C C . LEU A 1 158 ? -7.748 11.093 14.784 1.00 96.44 158 LEU A C 1
ATOM 1307 O O . LEU A 1 158 ? -6.906 11.344 15.651 1.00 96.44 158 LEU A O 1
ATOM 1311 N N . ARG A 1 159 ? -8.234 12.029 13.970 1.00 95.12 159 ARG A N 1
ATOM 1312 C CA . ARG A 1 159 ? -7.969 13.462 14.111 1.00 95.12 159 ARG A CA 1
ATOM 1313 C C . ARG A 1 159 ? -9.257 14.264 14.054 1.00 95.12 159 ARG A C 1
ATOM 1315 O O . ARG A 1 159 ? -10.136 13.961 13.243 1.00 95.12 159 ARG A O 1
ATOM 1322 N N . TYR A 1 160 ? -9.291 15.324 14.858 1.00 94.44 160 TYR A N 1
ATOM 1323 C CA . TYR A 1 160 ? -10.426 16.235 15.010 1.00 94.44 160 TYR A CA 1
ATOM 1324 C C . TYR A 1 160 ? -11.715 15.462 15.317 1.00 94.44 160 TYR A C 1
ATOM 1326 O O . TYR A 1 160 ? -12.640 15.414 14.505 1.00 94.44 160 TYR A O 1
ATOM 1334 N N . VAL A 1 161 ? -11.719 14.786 16.463 1.00 91.81 161 VAL A N 1
ATOM 1335 C CA . VAL A 1 161 ? -12.850 14.007 16.972 1.00 91.81 161 VAL A CA 1
ATOM 1336 C C . VAL A 1 161 ? -13.728 14.917 17.814 1.00 91.81 161 VAL A C 1
ATOM 1338 O O . VAL A 1 161 ? -13.214 15.662 18.649 1.00 91.81 161 VAL A O 1
ATOM 1341 N N . LYS A 1 162 ? -15.041 14.867 17.597 1.00 89.94 162 LYS A N 1
ATOM 1342 C CA . LYS A 1 162 ? -16.012 15.573 18.433 1.00 89.94 162 LYS A CA 1
ATOM 1343 C C . LYS A 1 162 ? -17.071 14.596 18.929 1.00 89.94 162 LYS A C 1
ATOM 1345 O O . LYS A 1 162 ? -17.915 14.169 18.148 1.00 89.94 162 LYS A O 1
ATOM 1350 N N . THR A 1 163 ? -17.046 14.274 20.217 1.00 84.38 163 THR A N 1
ATOM 1351 C CA . THR A 1 163 ? -18.093 13.479 20.878 1.00 84.38 163 THR A CA 1
ATOM 1352 C C . THR A 1 163 ? -18.718 14.283 22.011 1.00 84.38 163 THR A C 1
ATOM 1354 O O . THR A 1 163 ? -18.137 15.259 22.485 1.00 84.38 163 THR A O 1
ATOM 1357 N N . VAL A 1 164 ? -19.926 13.892 22.425 1.00 83.38 164 VAL A N 1
ATOM 1358 C CA . VAL A 1 164 ? -20.584 14.478 23.604 1.00 83.38 164 VAL A CA 1
ATOM 1359 C C . VAL A 1 164 ? -19.749 14.194 24.857 1.00 83.38 164 VAL A C 1
ATOM 1361 O O . VAL A 1 164 ? -19.520 15.093 25.655 1.00 83.38 164 VAL A O 1
ATOM 1364 N N . ASP A 1 165 ? -19.211 12.977 24.945 1.00 82.38 165 ASP A N 1
ATOM 1365 C CA . ASP A 1 165 ? -18.546 12.447 26.138 1.00 82.38 165 ASP A CA 1
ATOM 1366 C C . ASP A 1 165 ? -17.107 12.976 26.325 1.00 82.38 165 ASP A C 1
ATOM 1368 O O . ASP A 1 165 ? -16.647 13.138 27.450 1.00 82.38 165 ASP A O 1
ATOM 1372 N N . MET A 1 166 ? -16.381 13.265 25.233 1.00 82.38 166 MET A N 1
ATOM 1373 C CA . MET A 1 166 ? -14.955 13.653 25.271 1.00 82.38 166 MET A CA 1
ATOM 1374 C C . MET A 1 166 ? -14.689 15.086 24.783 1.00 82.38 166 MET A C 1
ATOM 1376 O O . MET A 1 166 ? -13.538 15.524 24.717 1.00 82.38 166 MET A O 1
ATOM 1380 N N . GLY A 1 167 ? -15.725 15.825 24.378 1.00 87.25 167 GLY A N 1
ATOM 1381 C CA . GLY A 1 167 ? -15.572 17.155 23.793 1.00 87.25 167 GLY A CA 1
ATOM 1382 C C . GLY A 1 167 ? -14.859 17.132 22.433 1.00 87.25 167 GLY A C 1
ATOM 1383 O O . GLY A 1 167 ? -15.126 16.278 21.586 1.00 87.25 167 GLY A O 1
ATOM 1384 N N . LYS A 1 168 ? -13.985 18.118 22.181 1.00 91.12 168 LYS A N 1
ATOM 1385 C CA . LYS A 1 168 ? -13.222 18.254 20.924 1.00 91.12 168 LYS A CA 1
ATOM 1386 C C . LYS A 1 168 ? -11.769 17.826 21.130 1.00 91.12 168 LYS A C 1
ATOM 1388 O O . LYS A 1 168 ? -11.020 18.509 21.820 1.00 91.12 168 LYS A O 1
ATOM 1393 N N . LEU A 1 169 ? -11.347 16.762 20.453 1.00 91.00 169 LEU A N 1
ATOM 1394 C CA . LEU A 1 169 ? -9.979 16.247 20.494 1.00 91.00 169 LEU A CA 1
ATOM 1395 C C . LEU A 1 169 ? -9.276 16.430 19.147 1.00 91.00 169 LEU A C 1
ATOM 1397 O O . LEU A 1 169 ? -9.748 15.963 18.110 1.00 91.00 169 LEU A O 1
ATOM 1401 N N . SER A 1 170 ? -8.095 17.050 19.150 1.00 92.69 170 SER A N 1
ATOM 1402 C CA . SER A 1 170 ? -7.269 17.188 17.939 1.00 92.69 170 SER A CA 1
ATOM 1403 C C . SER A 1 170 ? -6.743 15.843 17.437 1.00 92.69 170 SER A C 1
ATOM 1405 O O . SER A 1 170 ? -6.704 15.605 16.228 1.00 92.69 170 SER A O 1
ATOM 1407 N N . VAL A 1 171 ? -6.365 14.951 18.356 1.00 94.19 171 VAL A N 1
ATOM 1408 C CA . VAL A 1 171 ? -5.889 13.593 18.072 1.00 94.19 171 VAL A CA 1
ATOM 1409 C C . VAL A 1 171 ? -6.471 12.652 19.118 1.00 94.19 171 VAL A C 1
ATOM 1411 O O . VAL A 1 171 ? -6.369 12.926 20.307 1.00 94.19 171 VAL A O 1
ATOM 1414 N N . LEU A 1 172 ? -7.033 11.532 18.669 1.00 93.19 172 LEU A N 1
ATOM 1415 C CA . LEU A 1 172 ? -7.448 10.426 19.529 1.00 93.19 172 LEU A CA 1
ATOM 1416 C C . LEU A 1 172 ? -6.707 9.170 19.075 1.00 93.19 172 LEU A C 1
ATOM 1418 O O . LEU A 1 172 ? -6.713 8.840 17.887 1.00 93.19 172 LEU A O 1
ATOM 1422 N N . LYS A 1 173 ? -6.038 8.490 20.005 1.00 93.88 173 LYS A N 1
ATOM 1423 C CA . LYS A 1 173 ? -5.331 7.232 19.757 1.00 93.88 173 LYS A CA 1
ATOM 1424 C C . LYS A 1 173 ? -5.742 6.227 20.826 1.00 93.88 173 LYS A C 1
ATOM 1426 O O . LYS A 1 173 ? -5.501 6.471 21.999 1.00 93.88 173 LYS A O 1
ATOM 1431 N N . ILE A 1 174 ? -6.306 5.109 20.391 1.00 91.94 174 ILE A N 1
ATOM 1432 C CA . ILE A 1 174 ? -6.763 4.013 21.251 1.00 91.94 174 ILE A CA 1
ATOM 1433 C C . ILE A 1 174 ? -6.051 2.739 20.795 1.00 91.94 174 ILE A C 1
ATOM 1435 O O . ILE A 1 174 ? -5.889 2.514 19.592 1.00 91.94 174 ILE A O 1
ATOM 1439 N N . SER A 1 175 ? -5.571 1.929 21.733 1.00 89.38 175 SER A N 1
ATOM 1440 C CA . SER A 1 175 ? -4.870 0.673 21.451 1.00 89.38 175 SER A CA 1
ATOM 1441 C C . SER A 1 175 ? -4.897 -0.257 22.659 1.00 89.38 175 SER A C 1
ATOM 1443 O O . SER A 1 175 ? -4.964 0.229 23.783 1.00 89.38 175 SER A O 1
ATOM 1445 N N . GLY A 1 176 ? -4.737 -1.562 22.428 1.00 79.38 176 GLY A N 1
ATOM 1446 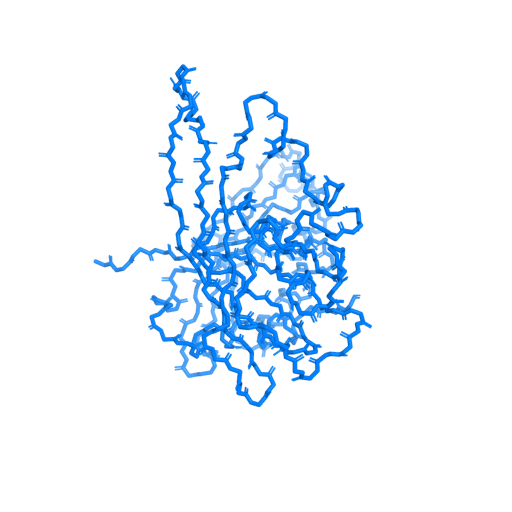C CA . GLY A 1 176 ? -4.721 -2.558 23.506 1.00 79.38 176 GLY A CA 1
ATOM 1447 C C . GLY A 1 176 ? -6.118 -2.803 24.071 1.00 79.38 176 GLY A C 1
ATOM 1448 O O . GLY A 1 176 ? -7.093 -2.663 23.342 1.00 79.38 176 GLY A O 1
ATOM 1449 N N . GLU A 1 177 ? -6.205 -3.145 25.353 1.00 77.38 177 GLU A N 1
ATOM 1450 C CA . GLU A 1 177 ? -7.467 -3.461 26.047 1.00 77.38 177 GLU A CA 1
ATOM 1451 C C . GLU A 1 177 ? -8.464 -2.296 26.031 1.00 77.38 177 GLU A C 1
ATOM 1453 O O . GLU A 1 177 ? -9.662 -2.513 25.937 1.00 77.38 177 GLU A O 1
ATOM 1458 N N . ALA A 1 178 ? -7.981 -1.050 25.988 1.00 77.81 178 ALA A N 1
ATOM 1459 C CA . ALA A 1 178 ? -8.824 0.146 25.926 1.00 77.81 178 ALA A CA 1
ATOM 1460 C C . ALA A 1 178 ? -9.675 0.263 24.645 1.00 77.81 178 ALA A C 1
ATOM 1462 O O . ALA A 1 178 ? -10.490 1.172 24.534 1.00 77.81 178 ALA A O 1
ATOM 1463 N N . ILE A 1 179 ? -9.452 -0.593 23.641 1.00 86.12 179 ILE A N 1
ATOM 1464 C CA . ILE A 1 179 ? -10.312 -0.656 22.453 1.00 86.12 179 ILE A CA 1
ATOM 1465 C C . ILE A 1 179 ? -11.504 -1.597 22.644 1.00 86.12 179 ILE A C 1
ATOM 1467 O O . ILE A 1 179 ? -12.467 -1.530 21.880 1.00 86.12 179 ILE A O 1
ATOM 1471 N N . GLU A 1 180 ? -11.425 -2.501 23.619 1.00 73.94 180 GLU A N 1
ATOM 1472 C CA . GLU A 1 180 ? -12.478 -3.458 23.919 1.00 73.94 180 GLU A CA 1
ATOM 1473 C C . GLU A 1 180 ? -13.619 -2.713 24.627 1.00 73.94 180 GLU A C 1
ATOM 1475 O O . GLU A 1 180 ? -13.411 -2.024 25.619 1.00 73.94 180 GLU A O 1
ATOM 1480 N N . GLY A 1 181 ? -14.829 -2.784 24.064 1.00 70.69 181 GLY A N 1
ATOM 1481 C CA . GLY A 1 181 ? -16.004 -2.049 24.556 1.00 70.69 181 GLY A CA 1
ATOM 1482 C C . GLY A 1 181 ? -16.265 -0.697 23.877 1.00 70.69 181 GLY A C 1
ATOM 1483 O O . GLY A 1 181 ? -17.366 -0.163 23.996 1.00 70.69 181 GLY A O 1
ATOM 1484 N N . GLU A 1 182 ? -15.319 -0.168 23.095 1.00 81.81 182 GLU A N 1
ATOM 1485 C CA . GLU A 1 182 ? -15.527 1.079 22.353 1.00 81.81 182 GLU A CA 1
ATOM 1486 C C . GLU A 1 182 ? -16.455 0.887 21.146 1.00 81.81 182 GLU A C 1
ATOM 1488 O O . GLU A 1 182 ? -16.288 -0.022 20.323 1.00 81.81 182 GLU A O 1
ATOM 1493 N N . ASN A 1 183 ? -17.402 1.814 20.964 1.00 87.94 183 ASN A N 1
ATOM 1494 C CA . ASN A 1 183 ? -18.195 1.868 19.739 1.00 87.94 183 ASN A CA 1
ATOM 1495 C C . ASN A 1 183 ? -17.369 2.522 18.619 1.00 87.94 183 ASN A C 1
ATOM 1497 O O . ASN A 1 183 ? -17.455 3.724 18.353 1.00 87.94 183 ASN A O 1
ATOM 1501 N N . ILE A 1 184 ? -16.550 1.700 17.959 1.00 91.44 184 ILE A N 1
ATOM 1502 C CA . ILE A 1 184 ? -15.634 2.136 16.898 1.00 91.44 184 ILE A CA 1
ATOM 1503 C C . ILE A 1 184 ? -16.372 2.880 15.779 1.00 91.44 184 ILE A C 1
ATOM 1505 O O . ILE A 1 184 ? -15.881 3.902 15.315 1.00 91.44 184 ILE A O 1
ATOM 1509 N N . GLU A 1 185 ? -17.566 2.442 15.378 1.00 91.31 185 GLU A N 1
ATOM 1510 C CA . GLU A 1 185 ? -18.352 3.107 14.326 1.00 91.31 185 GLU A CA 1
ATOM 1511 C C . GLU A 1 185 ? -18.746 4.532 14.726 1.00 91.31 185 GLU A C 1
ATOM 1513 O O . GLU A 1 185 ? -18.539 5.471 13.952 1.00 91.31 185 GLU A O 1
ATOM 1518 N N . LYS A 1 186 ? -19.220 4.723 15.967 1.00 91.69 186 LYS A N 1
ATOM 1519 C CA . LYS A 1 186 ? -19.505 6.054 16.531 1.00 91.69 186 LYS A CA 1
ATOM 1520 C C . LYS A 1 186 ? -18.263 6.948 16.462 1.00 91.69 186 LYS A C 1
ATOM 1522 O O . LYS A 1 186 ? -18.362 8.101 16.045 1.00 91.69 186 LYS A O 1
ATOM 1527 N N . LEU A 1 187 ? -17.087 6.420 16.810 1.00 92.94 187 LEU A N 1
ATOM 1528 C CA . LEU A 1 187 ? -15.825 7.169 16.772 1.00 92.94 187 LEU A CA 1
ATOM 1529 C C . LEU A 1 187 ? -15.377 7.520 15.344 1.00 92.94 187 LEU A C 1
ATOM 1531 O O . LEU A 1 187 ? -14.916 8.639 15.107 1.00 92.94 187 LEU A O 1
ATOM 1535 N N . LEU A 1 188 ? -15.527 6.604 14.382 1.00 92.94 188 LEU A N 1
ATOM 1536 C CA . LEU A 1 188 ? -15.207 6.853 12.969 1.00 92.94 188 LEU A CA 1
ATOM 1537 C C . LEU A 1 188 ? -16.106 7.949 12.372 1.00 92.94 188 LEU A C 1
ATOM 1539 O O . LEU A 1 188 ? -15.624 8.798 11.613 1.00 92.94 188 LEU A O 1
ATOM 1543 N N . ASN A 1 189 ? -17.383 7.973 12.762 1.00 92.62 189 ASN A N 1
ATOM 1544 C CA . ASN A 1 189 ? -18.353 8.988 12.344 1.00 92.62 189 ASN A CA 1
ATOM 1545 C C . ASN A 1 189 ? -18.117 10.347 13.019 1.00 92.62 189 ASN A C 1
ATOM 1547 O O . ASN A 1 189 ? -18.271 11.389 12.385 1.00 92.62 189 ASN A O 1
ATOM 1551 N N . ALA A 1 190 ? -17.667 10.349 14.274 1.00 92.62 190 ALA A N 1
ATOM 1552 C CA . ALA A 1 190 ? -17.336 11.560 15.026 1.00 92.62 190 ALA A CA 1
ATOM 1553 C C . ALA A 1 190 ? -16.011 12.224 14.600 1.00 92.62 190 ALA A C 1
ATOM 1555 O O . ALA A 1 190 ? -15.732 13.366 14.980 1.00 92.62 190 ALA A O 1
ATOM 1556 N N . ALA A 1 191 ? -15.161 11.520 13.847 1.00 94.50 191 ALA A N 1
ATOM 1557 C CA . ALA A 1 191 ? -13.863 12.015 13.407 1.00 94.50 191 ALA A CA 1
ATOM 1558 C C . ALA A 1 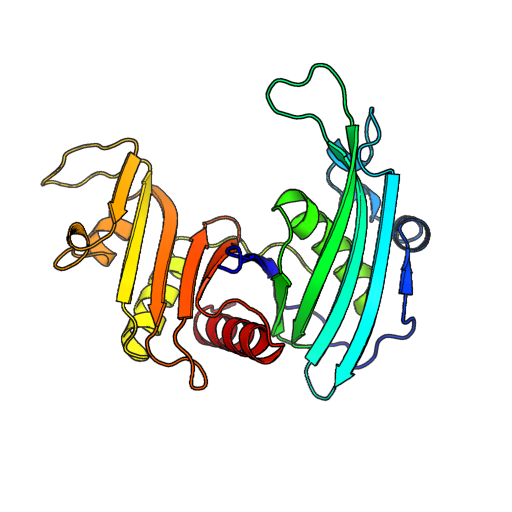191 ? -13.939 12.727 12.054 1.00 94.50 191 ALA A C 1
ATOM 1560 O O . ALA A 1 191 ? -14.472 12.193 11.078 1.00 94.50 191 ALA A O 1
ATOM 1561 N N . ARG A 1 192 ? -13.276 13.885 11.931 1.00 93.50 192 ARG A N 1
ATOM 1562 C CA . ARG A 1 192 ? -13.061 14.515 10.614 1.00 93.50 192 ARG A CA 1
ATOM 1563 C C . ARG A 1 192 ? -12.117 13.696 9.737 1.00 93.50 192 ARG A C 1
ATOM 1565 O O . ARG A 1 192 ? -12.265 13.688 8.520 1.00 93.50 192 ARG A O 1
ATOM 1572 N N . LYS A 1 193 ? -11.110 13.055 10.338 1.00 94.25 193 LYS A N 1
ATOM 1573 C CA . LYS A 1 193 ? -10.119 12.258 9.609 1.00 94.25 193 LYS A CA 1
ATOM 1574 C C . LYS A 1 193 ? -9.735 11.004 10.381 1.00 94.25 193 LYS A C 1
ATOM 1576 O O . LYS A 1 193 ? -9.248 11.080 11.508 1.00 94.25 193 LYS A O 1
ATOM 1581 N N . ILE A 1 194 ? -9.842 9.863 9.714 1.00 96.50 194 ILE A N 1
ATOM 1582 C CA . ILE A 1 194 ? -9.286 8.596 10.184 1.00 96.50 194 ILE A CA 1
ATOM 1583 C C . ILE A 1 194 ? -7.843 8.534 9.696 1.00 96.50 194 ILE A C 1
ATOM 1585 O O . ILE A 1 194 ? -7.574 8.734 8.516 1.00 96.50 194 ILE A O 1
ATOM 1589 N N . THR A 1 195 ? -6.883 8.361 10.602 1.00 96.31 195 THR A N 1
ATOM 1590 C CA . THR A 1 195 ? -5.457 8.335 10.235 1.00 96.31 195 THR A CA 1
ATOM 1591 C C . THR A 1 195 ? -4.987 6.914 9.975 1.00 96.31 195 THR A C 1
ATOM 1593 O O . THR A 1 195 ? -4.316 6.696 8.962 1.00 96.31 195 THR A O 1
ATOM 1596 N N . ARG A 1 196 ? -5.340 5.983 10.870 1.00 96.12 196 ARG A N 1
ATOM 1597 C CA . ARG A 1 196 ? -5.080 4.545 10.750 1.00 96.12 196 ARG A CA 1
ATOM 1598 C C . ARG A 1 196 ? -6.034 3.722 11.609 1.00 96.12 196 ARG A C 1
ATOM 1600 O O . ARG A 1 196 ? -6.516 4.208 12.636 1.00 96.12 196 ARG A O 1
ATOM 1607 N N . ILE A 1 197 ? -6.201 2.466 11.225 1.00 97.12 197 ILE A N 1
ATOM 1608 C CA . ILE A 1 197 ? -6.888 1.441 12.002 1.00 97.12 197 ILE A CA 1
ATOM 1609 C C . ILE A 1 197 ? -6.040 0.162 11.988 1.00 97.12 197 ILE A C 1
ATOM 1611 O O . ILE A 1 197 ? -5.416 -0.163 10.978 1.00 97.12 197 ILE A O 1
ATOM 1615 N N . GLY A 1 198 ? -5.956 -0.512 13.129 1.00 96.88 198 GLY A N 1
ATOM 1616 C CA . GLY A 1 198 ? -5.234 -1.764 13.326 1.00 96.88 198 GLY A CA 1
ATOM 1617 C C . GLY A 1 198 ? -6.199 -2.918 13.517 1.00 96.88 198 GLY A C 1
ATOM 1618 O O . GLY A 1 198 ? -7.194 -2.768 14.220 1.00 96.88 198 GLY A O 1
ATOM 1619 N N . PHE A 1 199 ? -5.876 -4.073 12.954 1.00 96.38 199 PHE A N 1
ATOM 1620 C CA . PHE A 1 199 ? -6.688 -5.278 12.980 1.00 96.38 199 PHE A CA 1
ATOM 1621 C C . PHE A 1 199 ? -5.883 -6.480 13.469 1.00 96.38 199 PHE A C 1
ATOM 1623 O O . PHE A 1 199 ? -4.663 -6.548 13.301 1.00 96.38 199 PHE A O 1
ATOM 1630 N N . GLN A 1 200 ? -6.590 -7.427 14.073 1.00 96.12 200 GLN A N 1
ATOM 1631 C CA . GLN A 1 200 ? -6.133 -8.786 14.320 1.00 96.12 200 GLN A CA 1
ATOM 1632 C C . GLN A 1 200 ? -7.199 -9.737 13.782 1.00 96.12 200 GLN A C 1
ATOM 1634 O O . GLN A 1 200 ? -8.341 -9.690 14.229 1.00 96.12 200 GLN A O 1
ATOM 1639 N N . ILE A 1 201 ? -6.818 -10.597 12.848 1.00 96.50 201 ILE A N 1
ATOM 1640 C CA . ILE A 1 201 ? -7.674 -11.606 12.230 1.00 96.50 201 ILE A CA 1
ATOM 1641 C C . ILE A 1 201 ? -7.106 -12.968 12.638 1.00 96.50 201 ILE A C 1
ATOM 1643 O O . ILE A 1 201 ? -5.935 -13.229 12.352 1.00 96.50 201 ILE A O 1
ATOM 1647 N N . PRO A 1 202 ? -7.869 -13.810 13.356 1.00 94.12 202 PRO A N 1
ATOM 1648 C CA . PRO A 1 202 ? -7.352 -15.064 13.902 1.00 94.12 202 PRO A CA 1
ATOM 1649 C C . PRO A 1 202 ? -7.036 -16.094 12.815 1.00 94.12 202 PRO A C 1
ATOM 1651 O O . PRO A 1 202 ? -6.085 -16.853 12.969 1.00 94.12 202 PRO A O 1
ATOM 1654 N N . ASN A 1 203 ? -7.807 -16.100 11.726 1.00 92.44 203 ASN A N 1
ATOM 1655 C CA . ASN A 1 203 ? -7.630 -17.022 10.617 1.00 92.44 203 ASN A CA 1
ATOM 1656 C C . ASN A 1 203 ? -7.942 -16.324 9.288 1.00 92.44 203 ASN A C 1
ATOM 1658 O O . ASN A 1 203 ? -9.101 -16.104 8.942 1.00 92.44 203 ASN A O 1
ATOM 1662 N N . LEU A 1 204 ? -6.894 -15.977 8.550 1.00 92.38 204 LEU A N 1
ATOM 1663 C CA . LEU A 1 204 ? -6.958 -15.555 7.159 1.00 92.38 204 LEU A CA 1
ATOM 1664 C C . LEU A 1 204 ? -6.089 -16.524 6.350 1.00 92.38 204 LEU A C 1
ATOM 1666 O O . LEU A 1 204 ? -4.864 -16.501 6.454 1.00 92.38 204 LEU A O 1
ATOM 1670 N N . SER A 1 205 ? -6.738 -17.405 5.583 1.00 88.69 205 SER A N 1
ATOM 1671 C CA . SER A 1 205 ? -6.088 -18.490 4.826 1.00 88.69 205 SER A CA 1
ATOM 1672 C C . SER A 1 205 ? -5.223 -19.429 5.683 1.00 88.69 205 SER A C 1
ATOM 1674 O O . SER A 1 205 ? -4.146 -19.845 5.263 1.00 88.69 205 SER A O 1
ATOM 1676 N N . GLY A 1 206 ? -5.675 -19.756 6.895 1.00 90.06 206 GLY A N 1
ATOM 1677 C CA . GLY A 1 206 ? -4.972 -20.656 7.813 1.00 90.06 206 GLY A CA 1
ATOM 1678 C C . GLY A 1 206 ? -3.938 -19.976 8.712 1.00 90.06 206 GLY A C 1
ATOM 1679 O O . GLY A 1 206 ? -3.281 -20.665 9.487 1.00 90.06 206 GLY A O 1
ATOM 1680 N N . GLU A 1 207 ? -3.789 -18.648 8.650 1.00 92.31 207 GLU A N 1
ATOM 1681 C CA . GLU A 1 207 ? -2.813 -17.918 9.463 1.00 92.31 207 GLU A CA 1
ATOM 1682 C C . GLU A 1 207 ? -3.400 -16.712 10.198 1.00 92.31 207 GLU A C 1
ATOM 1684 O O . GLU A 1 207 ? -4.364 -16.083 9.762 1.00 92.31 207 GLU A O 1
ATOM 1689 N N . GLN A 1 208 ? -2.770 -16.354 11.318 1.00 94.38 208 GLN A N 1
ATOM 1690 C CA . GLN A 1 208 ? -3.131 -15.166 12.076 1.00 94.38 208 GLN A CA 1
ATOM 1691 C C . GLN A 1 208 ? -2.492 -13.915 11.472 1.00 94.38 208 GLN A C 1
ATOM 1693 O O . GLN A 1 208 ? -1.264 -13.770 11.435 1.00 94.38 208 GLN A O 1
ATOM 1698 N N . PHE A 1 209 ? -3.332 -12.941 11.133 1.00 95.69 209 PHE A N 1
ATOM 1699 C CA . PHE A 1 209 ? -2.890 -11.640 10.652 1.00 95.69 209 PHE A CA 1
ATOM 1700 C C . PHE A 1 209 ? -3.040 -10.564 11.716 1.00 95.69 209 PHE A C 1
ATOM 1702 O O . PHE A 1 209 ? -4.093 -10.404 12.326 1.00 95.69 209 PHE A O 1
ATOM 1709 N N . LYS A 1 210 ? -1.990 -9.768 11.907 1.00 95.62 210 LYS A N 1
ATOM 1710 C CA . LYS A 1 210 ? -2.025 -8.542 12.705 1.00 95.62 210 LYS A CA 1
ATOM 1711 C C . LYS A 1 210 ? -1.356 -7.441 11.910 1.00 95.62 210 LYS A C 1
ATOM 1713 O O . LYS A 1 210 ? -0.159 -7.512 11.648 1.00 95.62 210 LYS A O 1
ATOM 1718 N N . PHE A 1 211 ? -2.104 -6.416 11.541 1.00 96.00 211 PHE A N 1
ATOM 1719 C CA . PHE A 1 211 ? -1.593 -5.304 10.745 1.00 96.00 211 PHE A CA 1
ATOM 1720 C C . PHE A 1 211 ? -2.378 -4.032 11.036 1.00 96.00 211 PHE A C 1
ATOM 1722 O O . PHE A 1 211 ? -3.441 -4.072 11.646 1.00 96.00 211 PHE A O 1
ATOM 1729 N N . TRP A 1 212 ? -1.870 -2.888 10.600 1.00 96.75 212 TRP A N 1
ATOM 1730 C CA . TRP A 1 212 ? -2.666 -1.665 10.513 1.00 96.75 212 TRP A CA 1
ATOM 1731 C C . TRP A 1 212 ? -2.616 -1.104 9.107 1.00 96.75 212 TRP A C 1
ATOM 1733 O O . TRP A 1 212 ? -1.636 -1.316 8.401 1.00 96.75 212 TRP A O 1
ATOM 1743 N N . VAL A 1 213 ? -3.655 -0.368 8.723 1.00 97.62 213 VAL A N 1
ATOM 1744 C CA . VAL A 1 213 ? -3.745 0.354 7.452 1.00 97.62 213 VAL A CA 1
ATOM 1745 C C . VAL A 1 213 ? -4.106 1.816 7.705 1.00 97.62 213 VAL A C 1
ATOM 1747 O O . VAL A 1 213 ? -4.880 2.145 8.608 1.00 97.62 213 VAL A O 1
ATOM 1750 N N . GLY A 1 214 ? -3.472 2.716 6.962 1.00 97.50 214 GLY A N 1
ATOM 1751 C CA . GLY A 1 214 ? -3.646 4.159 7.053 1.00 97.50 214 GLY A CA 1
ATOM 1752 C C . GLY A 1 214 ? -4.431 4.740 5.883 1.00 97.50 214 GLY A C 1
ATOM 1753 O O . GLY A 1 214 ? -4.548 4.139 4.823 1.00 97.50 214 GLY A O 1
ATOM 1754 N N . HIS A 1 215 ? -4.899 5.978 6.048 1.00 96.25 215 HIS A N 1
ATOM 1755 C CA . HIS A 1 215 ? -5.704 6.695 5.041 1.00 96.25 215 HIS A CA 1
ATOM 1756 C C . HIS A 1 215 ? -5.028 6.879 3.675 1.00 96.25 215 HIS A C 1
ATOM 1758 O O . HIS A 1 215 ? -5.679 7.205 2.687 1.00 96.25 215 HIS A O 1
ATOM 1764 N N . TRP A 1 216 ? -3.707 6.731 3.607 1.00 95.31 216 TRP A N 1
ATOM 1765 C CA . TRP A 1 216 ? -2.960 6.835 2.359 1.00 95.31 216 TRP A CA 1
ATOM 1766 C C . TRP A 1 216 ? -2.864 5.501 1.599 1.00 95.31 216 TRP A C 1
ATOM 1768 O O . TRP A 1 216 ? -2.261 5.491 0.532 1.00 95.31 216 TRP A O 1
ATOM 1778 N N . GLY A 1 217 ? -3.442 4.412 2.122 1.00 95.50 217 GLY A N 1
ATOM 1779 C CA . GLY A 1 217 ? -3.488 3.104 1.457 1.00 95.50 217 GLY A CA 1
ATOM 1780 C C . GLY A 1 217 ? -2.426 2.106 1.885 1.00 95.50 217 GLY A C 1
ATOM 1781 O O . GLY A 1 217 ? -2.427 0.977 1.410 1.00 95.50 217 GLY A O 1
ATOM 1782 N N . GLY A 1 218 ? -1.503 2.500 2.756 1.00 96.25 218 GLY A N 1
ATOM 1783 C CA . GLY A 1 218 ? -0.471 1.601 3.254 1.00 96.25 218 GLY A CA 1
ATOM 1784 C C . GLY A 1 218 ? -0.435 1.497 4.763 1.00 96.25 218 GLY A C 1
ATOM 1785 O O . GLY A 1 218 ? -1.180 2.170 5.482 1.00 96.25 218 GLY A O 1
ATOM 1786 N N . GLY A 1 219 ? 0.427 0.613 5.235 1.00 96.06 219 GLY A N 1
ATOM 1787 C CA . GLY A 1 219 ? 0.347 0.072 6.575 1.00 96.06 219 GLY A CA 1
ATOM 1788 C C . GLY A 1 219 ? 1.573 -0.725 6.979 1.00 96.06 219 GLY A C 1
ATOM 1789 O O . GLY A 1 219 ? 2.582 -0.736 6.275 1.00 96.06 219 GLY A O 1
ATOM 1790 N N . THR A 1 220 ? 1.468 -1.412 8.111 1.00 95.56 220 THR A N 1
ATOM 1791 C CA . THR A 1 220 ? 2.503 -2.335 8.591 1.00 95.56 220 THR A CA 1
ATOM 1792 C C . THR A 1 220 ? 1.865 -3.643 9.020 1.00 95.56 220 THR A C 1
ATOM 1794 O O . THR A 1 220 ? 0.861 -3.638 9.733 1.00 95.56 220 THR A O 1
ATOM 1797 N N . ILE A 1 221 ? 2.482 -4.747 8.616 1.00 94.44 221 ILE A N 1
ATOM 1798 C CA . ILE A 1 221 ? 2.137 -6.112 8.995 1.00 94.44 221 ILE A CA 1
ATOM 1799 C C . ILE A 1 221 ? 3.083 -6.552 10.112 1.00 94.44 221 ILE A C 1
ATOM 1801 O O . ILE A 1 221 ? 4.303 -6.534 9.955 1.00 94.44 221 ILE A O 1
ATOM 1805 N N . TYR A 1 222 ? 2.501 -6.925 11.246 1.00 93.12 222 TYR A N 1
ATOM 1806 C CA . TYR A 1 222 ? 3.193 -7.459 12.418 1.00 93.12 222 TYR A CA 1
ATOM 1807 C C . TYR A 1 222 ? 3.173 -8.990 12.459 1.00 93.12 222 TYR A C 1
ATOM 1809 O O . TYR A 1 222 ? 4.105 -9.592 12.980 1.00 93.12 222 TYR A O 1
ATOM 1817 N N . SER A 1 223 ? 2.107 -9.607 11.943 1.00 92.25 223 SER A N 1
ATOM 1818 C CA . SER A 1 223 ? 1.956 -11.059 11.813 1.00 92.25 223 SER A CA 1
ATOM 1819 C C . SER A 1 223 ? 1.121 -11.381 10.566 1.00 92.25 223 SER A C 1
ATOM 1821 O O . SER A 1 223 ? 0.190 -10.615 10.292 1.00 92.25 223 SER A O 1
ATOM 1823 N N . PRO A 1 224 ? 1.418 -12.471 9.836 1.00 90.25 224 PRO A N 1
ATOM 1824 C CA . PRO A 1 224 ? 2.625 -13.284 9.976 1.00 90.25 224 PRO A CA 1
ATOM 1825 C C . PRO A 1 224 ? 3.863 -12.462 9.608 1.00 90.25 224 PRO A C 1
ATOM 1827 O O . PRO A 1 224 ? 3.769 -11.334 9.118 1.00 90.25 224 PRO A O 1
ATOM 1830 N N . THR A 1 225 ? 5.051 -13.008 9.833 1.00 78.44 225 THR A N 1
ATOM 1831 C CA . THR A 1 225 ? 6.318 -12.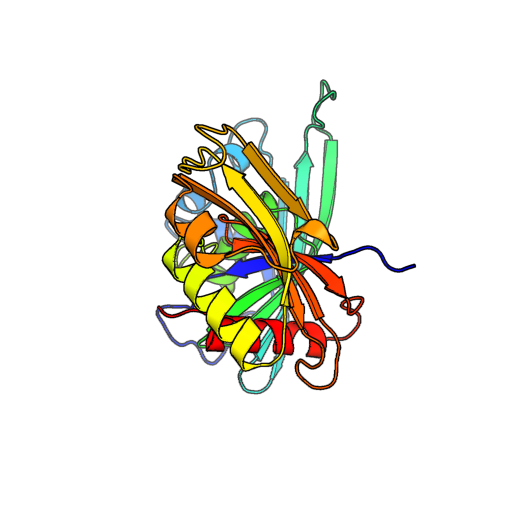366 9.458 1.00 78.44 225 THR A CA 1
ATOM 1832 C C . THR A 1 225 ? 6.555 -12.412 7.945 1.00 78.44 225 THR A C 1
ATOM 1834 O O . THR A 1 225 ? 7.676 -12.658 7.528 1.00 78.44 225 THR A O 1
ATOM 1837 N N . MET A 1 226 ? 5.503 -12.203 7.134 1.00 76.56 226 MET A N 1
ATOM 1838 C CA . MET A 1 226 ? 5.454 -12.054 5.668 1.00 76.56 226 MET A CA 1
ATOM 1839 C C . MET A 1 226 ? 6.616 -12.736 4.940 1.00 76.56 226 MET A C 1
ATOM 1841 O O . MET A 1 226 ? 7.345 -12.111 4.168 1.00 76.56 226 MET A O 1
ATOM 1845 N N . SER A 1 227 ? 6.848 -13.997 5.279 1.00 67.62 227 SER A N 1
ATOM 1846 C CA . SER A 1 227 ? 8.028 -14.767 4.882 1.00 67.62 227 SER A CA 1
ATOM 1847 C C . SER A 1 227 ? 7.718 -15.663 3.701 1.00 67.62 227 SER A C 1
ATOM 1849 O O . SER A 1 227 ? 8.633 -16.153 3.045 1.00 67.62 227 SER A O 1
ATOM 1851 N N . LYS A 1 228 ? 6.428 -15.870 3.433 1.00 84.75 228 LYS A N 1
ATOM 1852 C CA . LYS A 1 228 ? 5.945 -16.738 2.380 1.00 84.75 228 LYS A CA 1
ATOM 1853 C C . LYS A 1 228 ? 5.034 -15.947 1.446 1.00 84.75 228 LYS A C 1
ATOM 1855 O O . LYS A 1 228 ? 4.208 -15.160 1.918 1.00 84.75 228 LYS A O 1
ATOM 1860 N N . PRO A 1 229 ? 5.135 -16.181 0.134 1.00 85.75 229 PRO A N 1
ATOM 1861 C CA . PRO A 1 229 ? 4.292 -15.519 -0.852 1.00 85.75 229 PRO A CA 1
ATOM 1862 C C . PRO A 1 229 ? 2.772 -15.576 -0.564 1.00 85.75 229 PRO A C 1
ATOM 1864 O O . PRO A 1 229 ? 2.061 -14.591 -0.776 1.00 85.75 229 PRO A O 1
ATOM 1867 N N . HIS A 1 230 ? 2.260 -16.660 0.043 1.00 87.62 230 HIS A N 1
ATOM 1868 C CA . HIS A 1 230 ? 0.827 -16.793 0.370 1.00 87.62 230 HIS A CA 1
ATOM 1869 C C . HIS A 1 230 ? 0.314 -15.865 1.444 1.00 87.62 230 HIS A C 1
ATOM 1871 O O . HIS A 1 230 ? -0.892 -15.601 1.493 1.00 87.62 230 HIS A O 1
ATOM 1877 N N . HIS A 1 231 ? 1.210 -15.285 2.233 1.00 91.81 231 HIS A N 1
ATOM 1878 C CA . HIS A 1 231 ? 0.838 -14.213 3.138 1.00 91.81 231 HIS A CA 1
ATOM 1879 C C . HIS A 1 231 ? 0.380 -12.975 2.366 1.00 91.81 231 HIS A C 1
ATOM 1881 O O . HIS A 1 231 ? -0.609 -12.344 2.735 1.00 91.81 231 HIS A O 1
ATOM 1887 N N . VAL A 1 232 ? 1.059 -12.656 1.260 1.00 92.31 232 VAL A N 1
ATOM 1888 C CA . VAL A 1 232 ? 0.734 -11.491 0.429 1.00 92.31 232 VAL A CA 1
ATOM 1889 C C . VAL A 1 232 ? -0.561 -11.711 -0.338 1.00 92.31 232 VAL A C 1
ATOM 1891 O O . VAL A 1 232 ? -1.434 -10.845 -0.314 1.00 92.31 232 VAL A O 1
ATOM 1894 N N . TRP A 1 233 ? -0.736 -12.883 -0.953 1.00 92.00 233 TRP A N 1
ATOM 1895 C CA . TRP A 1 233 ? -1.975 -13.196 -1.673 1.00 92.00 233 TRP A CA 1
ATOM 1896 C C . TRP A 1 233 ? -3.196 -13.184 -0.757 1.00 92.00 233 TRP A C 1
ATOM 1898 O O . TRP A 1 233 ? -4.252 -12.696 -1.151 1.00 92.00 233 TRP A O 1
ATOM 1908 N N . SER A 1 234 ? -3.047 -13.657 0.481 1.00 94.19 234 SER A N 1
ATOM 1909 C CA . SER A 1 234 ? -4.128 -13.615 1.471 1.00 94.19 234 SER A CA 1
ATOM 1910 C C . SER A 1 234 ? -4.536 -12.181 1.809 1.00 94.19 234 SER A C 1
ATOM 1912 O O . SER A 1 234 ? -5.728 -11.898 1.912 1.00 94.19 234 SER A O 1
ATOM 1914 N N . LEU A 1 235 ? -3.575 -11.255 1.907 1.00 94.75 235 LEU A N 1
ATOM 1915 C CA . LEU A 1 235 ? -3.868 -9.833 2.100 1.00 94.75 235 LEU A CA 1
ATOM 1916 C C . LEU A 1 235 ? -4.515 -9.186 0.877 1.00 94.75 235 LEU A C 1
ATOM 1918 O O . LEU A 1 235 ? -5.447 -8.405 1.046 1.00 94.75 235 LEU A O 1
ATOM 1922 N N . ILE A 1 236 ? -4.060 -9.508 -0.337 1.00 94.94 236 ILE A N 1
ATOM 1923 C CA . ILE A 1 236 ? -4.689 -9.008 -1.570 1.00 94.94 236 ILE A CA 1
ATOM 1924 C C . ILE A 1 236 ? -6.161 -9.430 -1.603 1.00 94.94 236 ILE A C 1
ATOM 1926 O O . ILE A 1 236 ? -7.031 -8.564 -1.661 1.00 94.94 236 ILE A O 1
ATOM 1930 N N . LYS A 1 237 ? -6.442 -10.729 -1.436 1.00 94.19 237 LYS A N 1
ATOM 1931 C CA . LYS A 1 237 ? -7.815 -11.261 -1.388 1.00 94.19 237 LYS A CA 1
ATOM 1932 C C . LYS A 1 237 ? -8.646 -10.628 -0.275 1.00 94.19 237 LYS A C 1
ATOM 1934 O O . LYS A 1 237 ? -9.811 -10.303 -0.482 1.00 94.19 237 LYS A O 1
ATOM 1939 N N . PHE A 1 238 ? -8.051 -10.421 0.900 1.00 95.88 238 PHE A N 1
ATOM 1940 C CA . PHE A 1 238 ? -8.707 -9.721 2.002 1.00 95.88 238 PHE A CA 1
ATOM 1941 C C . PHE A 1 238 ? -9.140 -8.307 1.592 1.00 95.88 238 PHE A C 1
ATOM 1943 O O . PHE A 1 238 ? -10.298 -7.947 1.792 1.00 95.88 238 PHE A O 1
ATOM 1950 N N . PHE A 1 239 ? -8.243 -7.510 1.002 1.00 96.50 239 PHE A N 1
ATOM 1951 C CA . PHE A 1 239 ? -8.585 -6.152 0.578 1.00 96.50 239 PHE A CA 1
ATOM 1952 C C . PHE A 1 239 ? -9.601 -6.149 -0.560 1.00 96.50 239 PHE A C 1
ATOM 1954 O O . PHE A 1 239 ? -10.457 -5.274 -0.586 1.00 96.50 239 PHE A O 1
ATOM 1961 N N . GLU A 1 240 ? -9.551 -7.121 -1.466 1.00 94.44 240 GLU A N 1
ATOM 1962 C CA . GLU A 1 240 ? -10.518 -7.249 -2.557 1.00 94.44 240 GLU A CA 1
ATOM 1963 C C . GLU A 1 240 ? -11.923 -7.605 -2.082 1.00 94.44 240 GLU A C 1
ATOM 1965 O O . GLU A 1 240 ? -12.884 -7.076 -2.636 1.00 94.44 240 GLU A O 1
ATOM 1970 N N . GLY A 1 241 ? -12.042 -8.452 -1.057 1.00 93.81 241 GLY A N 1
ATOM 1971 C CA . GLY A 1 241 ? -13.324 -8.756 -0.421 1.00 93.81 241 GLY A CA 1
ATOM 1972 C C . GLY A 1 241 ? -13.855 -7.604 0.435 1.00 93.81 241 GLY A C 1
ATOM 1973 O O . GLY A 1 241 ? -15.066 -7.422 0.541 1.00 93.81 241 GLY A O 1
ATOM 1974 N N . ALA A 1 242 ? -12.960 -6.809 1.028 1.00 95.00 242 ALA A N 1
ATOM 1975 C CA . ALA A 1 242 ? -13.333 -5.735 1.943 1.00 95.00 242 ALA A CA 1
ATOM 1976 C C . ALA A 1 242 ? -13.578 -4.376 1.273 1.00 95.00 242 ALA A C 1
ATOM 1978 O O . ALA A 1 242 ? -14.325 -3.568 1.811 1.00 95.00 242 ALA A O 1
ATOM 1979 N N . LEU A 1 243 ? -12.914 -4.061 0.161 1.00 93.06 243 LEU A N 1
ATOM 1980 C CA . LEU A 1 243 ? -12.960 -2.732 -0.451 1.00 93.06 243 LEU A CA 1
ATOM 1981 C C . LEU A 1 243 ? -13.737 -2.783 -1.766 1.00 93.06 243 LEU A C 1
ATOM 1983 O O . LEU A 1 243 ? -13.364 -3.502 -2.693 1.00 93.06 243 LEU A O 1
ATOM 1987 N N . LYS A 1 244 ? -14.805 -1.982 -1.841 1.00 74.12 244 LYS A N 1
ATOM 1988 C CA . LYS A 1 244 ? -15.574 -1.749 -3.072 1.00 74.12 244 LYS A CA 1
ATOM 1989 C C . LYS A 1 244 ? -14.849 -0.756 -3.988 1.00 74.12 244 LYS A C 1
ATOM 1991 O O . LYS A 1 244 ? -13.940 -0.053 -3.542 1.00 74.12 244 LYS A O 1
ATOM 1996 N N . GLU A 1 245 ? -15.224 -0.738 -5.265 1.00 59.81 245 GLU A N 1
ATOM 1997 C CA . GLU A 1 245 ? -14.655 0.170 -6.273 1.00 59.81 245 GLU A CA 1
ATOM 1998 C C . GLU A 1 245 ? -14.870 1.646 -5.941 1.00 59.81 245 GLU A C 1
ATOM 2000 O O . GLU A 1 245 ? -16.009 2.024 -5.585 1.00 59.81 245 GLU A O 1
#

Secondary structure (DSSP, 8-state):
-PPPEEEEEEPPPSS-----S-SEEEHHHHHTSTTHHHHS-GGGTSTTT-EEEEEEEEEEEETTEEEEEEEEEEEE--TT-SS-EEEEEEEEEEEETTS-EEEES--HHHHHHHHHHHHHHHHS-TTS--B----HHHHHHHHHHHHHTT-EEEEEEEEEEEETTTEEEEEEEEEGGGGTT--HHHHHHHEEEEEEEEEEEEEETTEEEEEEEETTSEEEEEES-S-SHHHHHHHHHHHHHH---

Radius of gyration: 19.04 Å; chains: 1; bounding box: 44×40×49 Å

pLDDT: mean 90.36, std 7.52, range [50.38, 97.62]

Foldseek 3Di:
DFDWKKKFKKFFFPDFFQDFPDQKDKPVNQVPAPCSCVLQDPCCCDVVNFWPMKMKGWPDDDDQKTKIKIKTWGWDADPPRPGTDIDIDIWMWMDRRRFMIMTMRDDPNVVQVVQQNCCCRGPVDSPRMGGDFDDLVLVVLLQVLCVVLVKDWFKWKAAQFDDPVPHTDRIDIDGDPRCPPDPVNNRSVRGPATAKIWMWRCDQPHFIWTWMAGRRRMTITPPPSCPDPVVRVSVRVSSRNRDDD